Protein AF-A0A559RBK5-F1 (afdb_monomer)

Sequence (214 aa):
MKKLILLFSLIIASSFSYSQTQTTEIEAKGIFSEIAVEKQNLAVERILGKDKKEKKAIIETVKENPNDFNPPVLYALSHELFEQGNNDEACYWFYLAQLRARYDANLCMDNSAKQAVSVLNNNFGPKINKYAFQDIEKLEKTVRNVVNFVREHEENYDHRWINLHGMWAMQAGLSDKEETRELSKPKDEWKAIKKKTIDDYYNGFIEYVKSQKK

Mean predicted aligned error: 6.57 Å

Structure (mmCIF, N/CA/C/O backbone):
data_AF-A0A559RBK5-F1
#
_entry.id   AF-A0A559RBK5-F1
#
loop_
_atom_site.group_PDB
_atom_site.id
_atom_site.type_symbol
_atom_site.label_atom_id
_atom_site.label_alt_id
_atom_site.label_comp_id
_atom_site.label_asym_id
_atom_site.label_entity_id
_atom_site.label_seq_id
_atom_site.pdbx_PDB_ins_code
_atom_site.Cartn_x
_atom_site.Cartn_y
_atom_site.Cartn_z
_atom_site.occupancy
_atom_site.B_iso_or_equiv
_atom_site.auth_seq_id
_atom_site.auth_comp_id
_atom_site.auth_asym_id
_atom_site.auth_atom_id
_atom_site.pdbx_PDB_model_num
ATOM 1 N N . MET A 1 1 ? 8.262 17.605 -20.454 1.00 30.97 1 MET A N 1
ATOM 2 C CA . MET A 1 1 ? 9.158 16.639 -19.785 1.00 30.97 1 MET A CA 1
ATOM 3 C C . MET A 1 1 ? 8.607 16.429 -18.387 1.00 30.97 1 MET A C 1
ATOM 5 O O . MET A 1 1 ? 8.498 17.401 -17.649 1.00 30.97 1 MET A O 1
ATOM 9 N N . LYS A 1 2 ? 8.070 15.239 -18.107 1.00 26.62 2 LYS A N 1
ATOM 10 C CA . LYS A 1 2 ? 7.342 14.936 -16.867 1.00 26.62 2 LYS A CA 1
ATOM 11 C C . LYS A 1 2 ? 8.355 14.398 -15.855 1.00 26.62 2 LYS A C 1
ATOM 13 O O . LYS A 1 2 ? 9.041 13.436 -16.167 1.00 26.62 2 LYS A O 1
ATOM 18 N N . LYS A 1 3 ? 8.484 15.069 -14.709 1.00 25.55 3 LYS A N 1
ATOM 19 C CA . LYS A 1 3 ? 9.424 14.716 -13.639 1.00 25.55 3 LYS A CA 1
ATOM 20 C C . LYS A 1 3 ? 8.844 13.565 -12.819 1.00 25.55 3 LYS A C 1
ATOM 22 O O . LYS A 1 3 ? 7.756 13.711 -12.264 1.00 25.55 3 LYS A O 1
ATOM 27 N N . LEU A 1 4 ? 9.546 12.438 -12.779 1.00 31.25 4 LEU A N 1
ATOM 28 C CA . LEU A 1 4 ? 9.247 11.322 -11.890 1.00 31.25 4 LEU A CA 1
ATOM 29 C C . LEU A 1 4 ? 10.019 11.557 -10.587 1.00 31.25 4 LEU A C 1
ATOM 31 O O . LEU A 1 4 ? 11.217 11.304 -10.532 1.00 31.25 4 LEU A O 1
ATOM 35 N N . ILE A 1 5 ? 9.342 12.066 -9.556 1.00 34.31 5 ILE A N 1
ATOM 36 C CA . ILE A 1 5 ? 9.973 12.323 -8.256 1.00 34.31 5 ILE A CA 1
ATOM 37 C C . ILE A 1 5 ? 10.159 10.986 -7.527 1.00 34.31 5 ILE A C 1
ATOM 39 O O . ILE A 1 5 ? 9.247 10.471 -6.879 1.00 34.31 5 ILE A O 1
ATOM 43 N N . LEU A 1 6 ? 11.360 10.425 -7.636 1.00 35.28 6 LEU A N 1
ATOM 44 C CA . LEU A 1 6 ? 11.862 9.360 -6.771 1.00 35.28 6 LEU A CA 1
ATOM 45 C C . LEU A 1 6 ? 12.388 9.993 -5.475 1.00 35.28 6 LEU A C 1
ATOM 47 O O . LEU A 1 6 ? 13.546 10.395 -5.380 1.00 35.28 6 LEU A O 1
ATOM 51 N N . LEU A 1 7 ? 11.534 10.096 -4.453 1.00 32.84 7 LEU A N 1
ATOM 52 C CA . LEU A 1 7 ? 11.960 10.501 -3.108 1.00 32.84 7 LEU A CA 1
ATOM 53 C C . LEU A 1 7 ? 12.701 9.340 -2.429 1.00 32.84 7 LEU A C 1
ATOM 55 O O . LEU A 1 7 ? 12.122 8.532 -1.700 1.00 32.84 7 LEU A O 1
ATOM 59 N N . PHE A 1 8 ? 14.006 9.256 -2.681 1.00 40.25 8 PHE A N 1
ATOM 60 C CA . PHE A 1 8 ? 14.924 8.373 -1.966 1.00 40.25 8 PHE A CA 1
ATOM 61 C C . PHE A 1 8 ? 15.325 9.032 -0.637 1.00 40.25 8 PHE A C 1
ATOM 63 O O . PHE A 1 8 ? 16.379 9.649 -0.508 1.00 40.25 8 PHE A O 1
ATOM 70 N N . SER A 1 9 ? 14.462 8.939 0.376 1.00 34.31 9 SER A N 1
ATOM 71 C CA . SER A 1 9 ? 14.788 9.416 1.725 1.00 34.31 9 SER A CA 1
ATOM 72 C C . SER A 1 9 ? 15.649 8.380 2.452 1.00 34.31 9 SER A C 1
ATOM 74 O O . SER A 1 9 ? 15.148 7.585 3.247 1.00 34.31 9 SER A O 1
ATOM 76 N N . LEU A 1 10 ? 16.954 8.365 2.175 1.00 31.67 10 LEU A N 1
ATOM 77 C CA . LEU A 1 10 ? 17.917 7.590 2.955 1.00 31.67 10 LEU A CA 1
ATOM 78 C C . LEU A 1 10 ? 18.231 8.359 4.252 1.00 31.67 10 LEU A C 1
ATOM 80 O O . LEU A 1 10 ? 19.106 9.221 4.282 1.00 31.67 10 LEU A O 1
ATOM 84 N N . ILE A 1 11 ? 17.494 8.091 5.334 1.00 31.17 11 ILE A N 1
ATOM 85 C CA . ILE A 1 11 ? 17.821 8.654 6.654 1.00 31.17 11 ILE A CA 1
ATOM 86 C C . ILE A 1 11 ? 18.931 7.795 7.270 1.00 31.17 11 ILE A C 1
ATOM 88 O O . ILE A 1 11 ? 18.666 6.832 7.987 1.00 31.17 11 ILE A O 1
ATOM 92 N N . ILE A 1 12 ? 20.189 8.141 6.992 1.00 32.16 12 ILE A N 1
ATOM 93 C CA . ILE A 1 12 ? 21.317 7.687 7.812 1.00 32.16 12 ILE A CA 1
ATOM 94 C C . ILE A 1 12 ? 21.340 8.596 9.042 1.00 32.16 12 ILE A C 1
ATOM 96 O O . ILE A 1 12 ? 21.809 9.731 8.990 1.00 32.16 12 ILE A O 1
ATOM 100 N N . ALA A 1 13 ? 20.778 8.119 10.152 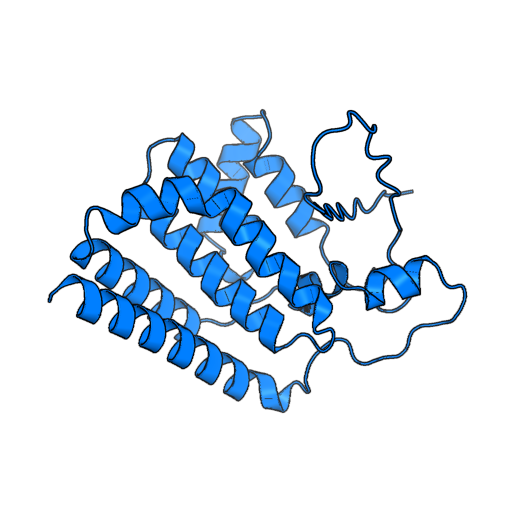1.00 31.45 13 ALA A N 1
ATOM 101 C CA . ALA A 1 13 ? 20.887 8.806 11.430 1.00 31.45 13 ALA A CA 1
ATOM 102 C C . ALA A 1 13 ? 22.297 8.593 12.003 1.00 31.45 13 ALA A C 1
ATOM 104 O O . ALA A 1 13 ? 22.553 7.632 12.724 1.00 31.45 13 ALA A O 1
ATOM 105 N N . SER A 1 14 ? 23.211 9.505 11.684 1.00 30.86 14 SER A N 1
ATOM 106 C CA . SER A 1 14 ? 24.455 9.707 12.425 1.00 30.86 14 SER A CA 1
ATOM 107 C C . SER A 1 14 ? 24.459 11.124 12.994 1.00 30.86 14 SER A C 1
ATOM 109 O O . SER A 1 14 ? 24.445 12.097 12.248 1.00 30.86 14 SER A O 1
ATOM 111 N N . SER A 1 15 ? 24.410 11.193 14.323 1.00 33.53 15 SER A N 1
ATOM 112 C CA . SER A 1 15 ? 24.854 12.262 15.226 1.00 33.53 15 SER A CA 1
ATOM 113 C C . SER A 1 15 ? 25.086 13.664 14.634 1.00 33.53 15 SER A C 1
ATOM 115 O O . SER A 1 15 ? 26.040 13.886 13.900 1.00 33.53 15 SER A O 1
ATOM 117 N N . PHE A 1 16 ? 24.252 14.617 15.065 1.00 42.34 16 PHE A N 1
ATOM 118 C CA . PHE A 1 16 ? 24.471 16.072 15.113 1.00 42.34 16 PHE A CA 1
ATOM 119 C C . PHE A 1 16 ? 25.614 16.652 14.258 1.00 42.34 16 PHE A C 1
ATOM 121 O O . PHE A 1 16 ? 26.734 16.865 14.718 1.00 42.34 16 PHE A O 1
ATOM 128 N N . SER A 1 17 ? 25.267 17.051 13.040 1.00 33.31 17 SER A N 1
ATOM 129 C CA . SER A 1 17 ? 25.779 18.249 12.373 1.00 33.31 17 SER A CA 1
ATOM 130 C C . SER A 1 17 ? 24.708 18.697 11.383 1.00 33.31 17 SER A C 1
ATOM 132 O O . SER A 1 17 ? 24.141 17.867 10.677 1.00 33.31 17 SER A O 1
ATOM 134 N N . TYR A 1 18 ? 24.390 19.993 11.365 1.00 40.47 18 TYR A N 1
ATOM 135 C CA . TYR A 1 18 ? 23.506 20.626 10.379 1.00 40.47 18 TYR A CA 1
ATOM 136 C C . TYR A 1 18 ? 24.182 20.557 8.995 1.00 40.47 18 TYR A C 1
ATOM 138 O O . TYR A 1 18 ? 24.725 21.537 8.497 1.00 40.47 18 TYR A O 1
ATOM 146 N N . SER A 1 19 ? 24.223 19.374 8.388 1.00 33.41 19 SER A N 1
ATOM 147 C CA . SER A 1 19 ? 24.543 19.229 6.975 1.00 33.41 19 SER A CA 1
ATOM 148 C C . SER A 1 19 ? 23.225 19.326 6.224 1.00 33.41 19 SER A C 1
ATOM 150 O O . SER A 1 19 ? 22.317 18.531 6.465 1.00 33.41 19 SER A O 1
ATOM 152 N N . GLN A 1 20 ? 23.083 20.331 5.358 1.00 36.00 20 GLN A N 1
ATOM 153 C CA . GLN A 1 20 ? 22.024 20.334 4.355 1.00 36.00 20 GLN A CA 1
ATOM 154 C C . GLN A 1 20 ? 22.156 19.039 3.555 1.00 36.00 20 GLN A C 1
ATOM 156 O O . GLN A 1 20 ? 23.071 18.896 2.747 1.00 36.00 20 GLN A O 1
ATOM 161 N N . THR A 1 21 ? 21.261 18.086 3.794 1.00 40.59 21 THR A N 1
ATOM 162 C CA . THR A 1 21 ? 21.179 16.859 3.010 1.00 40.59 21 THR A CA 1
ATOM 163 C C . THR A 1 21 ? 20.780 17.251 1.587 1.00 40.59 21 THR A C 1
ATOM 165 O O . THR A 1 21 ? 19.600 17.433 1.289 1.00 40.59 21 THR A O 1
ATOM 168 N N . GLN A 1 22 ? 21.758 17.458 0.700 1.00 41.38 22 GLN A N 1
ATOM 169 C CA . GLN A 1 22 ? 21.487 17.596 -0.728 1.00 41.38 22 GLN A CA 1
ATOM 170 C C . GLN A 1 22 ? 20.917 16.265 -1.204 1.00 41.38 22 GLN A C 1
ATOM 172 O O . GLN A 1 22 ? 21.604 15.248 -1.233 1.00 41.38 22 GLN A O 1
ATOM 177 N N . THR A 1 23 ? 19.622 16.264 -1.504 1.00 53.31 23 THR A N 1
ATOM 178 C CA . THR A 1 23 ? 18.953 15.097 -2.069 1.00 53.31 23 THR A CA 1
ATOM 179 C C . THR A 1 23 ? 19.246 15.111 -3.562 1.00 53.31 23 THR A C 1
ATOM 181 O O . THR A 1 23 ? 18.755 15.982 -4.278 1.00 53.31 23 THR A O 1
ATOM 184 N N . THR A 1 24 ? 20.100 14.204 -4.033 1.00 61.91 24 THR A N 1
ATOM 185 C CA . THR A 1 24 ? 20.286 14.000 -5.472 1.00 61.91 24 THR A CA 1
ATOM 186 C C . THR A 1 24 ? 19.099 13.197 -5.989 1.00 61.91 24 THR A C 1
ATOM 188 O O . THR A 1 24 ? 18.925 12.037 -5.622 1.00 61.91 24 THR A O 1
ATOM 191 N N . GLU A 1 25 ? 18.261 13.829 -6.809 1.00 70.62 25 GLU A N 1
ATOM 192 C CA . GLU A 1 25 ? 17.186 13.149 -7.530 1.00 70.62 25 GLU A CA 1
ATOM 193 C C . GLU A 1 25 ? 17.805 12.295 -8.642 1.00 70.62 25 GLU A C 1
ATOM 195 O O . GLU A 1 25 ? 18.621 12.781 -9.427 1.00 70.62 25 GLU A O 1
ATOM 200 N N . ILE A 1 26 ? 17.456 11.011 -8.674 1.00 80.75 26 ILE A N 1
ATOM 201 C CA . ILE A 1 26 ? 17.964 10.059 -9.663 1.00 80.75 26 ILE A CA 1
ATOM 202 C C . ILE A 1 26 ? 16.768 9.535 -10.433 1.00 80.75 26 ILE A C 1
ATOM 204 O O . ILE A 1 26 ? 15.872 8.908 -9.869 1.00 80.75 26 ILE A O 1
ATOM 208 N N . GLU A 1 27 ? 16.764 9.820 -11.730 1.00 85.06 27 GLU A N 1
ATOM 209 C CA . GLU A 1 27 ? 15.730 9.345 -12.637 1.00 85.06 27 GLU A CA 1
ATOM 210 C C . GLU A 1 27 ? 15.850 7.827 -12.827 1.00 85.06 27 GLU A C 1
ATOM 212 O O . GLU A 1 27 ? 16.945 7.290 -13.029 1.00 85.06 27 GLU A O 1
ATOM 217 N N . ALA A 1 28 ? 14.712 7.129 -12.780 1.00 88.62 28 ALA A N 1
ATOM 218 C CA . ALA A 1 28 ? 14.660 5.723 -13.155 1.00 88.62 28 ALA A CA 1
ATOM 219 C C . ALA A 1 28 ? 15.034 5.562 -14.635 1.00 88.62 28 ALA A C 1
ATOM 221 O O . ALA A 1 28 ? 14.543 6.295 -15.494 1.00 88.62 28 ALA A O 1
ATOM 222 N N . LYS A 1 29 ? 15.877 4.569 -14.927 1.00 89.81 29 LYS A N 1
ATOM 223 C CA . LYS A 1 29 ? 16.333 4.222 -16.279 1.00 89.81 29 LYS A CA 1
ATOM 224 C C . LYS A 1 29 ? 16.053 2.751 -16.594 1.00 89.81 29 LYS A C 1
ATOM 226 O O . LYS A 1 29 ? 15.956 1.924 -15.684 1.00 89.81 29 LYS A O 1
ATOM 231 N N . GLY A 1 30 ? 15.987 2.428 -17.886 1.00 90.44 30 GLY A N 1
ATOM 232 C CA . GLY A 1 30 ? 15.803 1.059 -18.380 1.00 90.44 30 GLY A CA 1
ATOM 233 C C . GLY A 1 30 ? 14.533 0.413 -17.828 1.00 90.44 30 GLY A C 1
ATOM 234 O O . GLY A 1 30 ? 13.512 1.075 -17.681 1.00 90.44 30 GLY A O 1
ATOM 235 N N . ILE A 1 31 ? 14.611 -0.856 -17.433 1.00 93.06 31 ILE A N 1
ATOM 236 C CA . ILE A 1 31 ? 13.463 -1.602 -16.894 1.00 93.06 31 ILE A CA 1
ATOM 237 C C . ILE A 1 31 ? 12.794 -0.943 -15.666 1.00 93.06 31 ILE A C 1
ATOM 239 O O . ILE A 1 31 ? 11.619 -1.186 -15.394 1.00 93.06 31 ILE A O 1
ATOM 243 N N . PHE A 1 32 ? 13.497 -0.074 -14.926 1.00 94.44 32 PHE A N 1
ATOM 244 C CA . PHE A 1 32 ? 12.908 0.665 -13.804 1.00 94.44 32 PHE A CA 1
ATOM 245 C C . PHE A 1 32 ? 11.986 1.809 -14.244 1.00 94.44 32 PHE A C 1
ATOM 247 O O . PHE A 1 32 ? 11.075 2.156 -13.495 1.00 94.44 32 PHE A O 1
ATOM 254 N N . SER A 1 33 ? 12.188 2.401 -15.428 1.00 92.88 33 SER A N 1
ATOM 255 C CA . SER A 1 33 ? 11.319 3.480 -15.926 1.00 92.88 33 SER A CA 1
ATOM 256 C C . SER A 1 33 ? 9.979 2.969 -16.463 1.00 92.88 33 SER A C 1
ATOM 258 O O . SER A 1 33 ? 9.067 3.760 -16.680 1.00 92.88 33 SER A O 1
ATOM 260 N N . GLU A 1 34 ? 9.838 1.655 -16.645 1.00 94.56 34 GLU A N 1
ATOM 261 C CA . GLU A 1 34 ? 8.589 0.994 -17.044 1.00 94.56 34 GLU A CA 1
ATOM 262 C C . GLU A 1 34 ? 7.634 0.737 -15.866 1.00 94.56 34 GLU A C 1
ATOM 264 O O . GLU A 1 34 ? 6.512 0.263 -16.063 1.00 94.56 34 GLU A O 1
ATOM 269 N N . ILE A 1 35 ? 8.077 0.986 -14.631 1.00 95.62 35 ILE A N 1
ATOM 270 C CA . ILE A 1 35 ? 7.289 0.723 -13.426 1.00 95.62 35 ILE A CA 1
ATOM 271 C C . ILE A 1 35 ? 6.240 1.829 -13.268 1.00 95.62 35 ILE A C 1
ATOM 273 O O . ILE A 1 35 ? 6.563 2.976 -12.961 1.00 95.62 35 ILE A O 1
ATOM 277 N N . ALA A 1 36 ? 4.967 1.470 -13.440 1.00 94.06 36 ALA A N 1
ATOM 278 C CA . ALA A 1 36 ? 3.858 2.421 -13.435 1.00 94.06 36 ALA A CA 1
ATOM 279 C C . ALA A 1 36 ? 3.513 2.899 -12.012 1.00 94.06 36 ALA A C 1
ATOM 281 O O . ALA A 1 36 ? 2.851 2.195 -11.241 1.00 94.06 36 ALA A O 1
ATOM 282 N N . VAL A 1 37 ? 3.921 4.124 -11.665 1.00 94.81 37 VAL A N 1
ATOM 283 C CA . VAL A 1 37 ? 3.696 4.724 -10.332 1.00 94.81 37 VAL A CA 1
ATOM 284 C C . VAL A 1 37 ? 3.025 6.094 -10.368 1.00 94.81 37 VAL A C 1
ATOM 286 O O . VAL A 1 37 ? 2.689 6.639 -9.321 1.00 94.81 37 VAL A O 1
ATOM 289 N N . GLU A 1 38 ? 2.746 6.655 -11.541 1.00 95.19 38 GLU A N 1
ATOM 290 C CA . GLU A 1 38 ? 2.227 8.019 -11.689 1.00 95.19 38 GLU A CA 1
ATOM 291 C C . GLU A 1 38 ? 0.865 8.189 -11.012 1.00 95.19 38 GLU A C 1
ATOM 293 O O . GLU A 1 38 ? 0.666 9.129 -10.241 1.00 95.19 38 GLU A O 1
ATOM 298 N N . LYS A 1 39 ? -0.060 7.244 -11.245 1.00 97.19 39 LYS A N 1
ATOM 299 C CA . LYS A 1 39 ? -1.375 7.212 -10.578 1.00 97.19 39 LYS A CA 1
ATOM 300 C C . LYS A 1 39 ? -1.219 7.166 -9.055 1.00 97.19 39 LYS A C 1
ATOM 302 O O . LYS A 1 39 ? -1.982 7.806 -8.337 1.00 97.19 39 LYS A O 1
ATOM 307 N N . GLN A 1 40 ? -0.239 6.403 -8.579 1.00 98.06 40 GLN A N 1
ATOM 308 C CA . GLN A 1 40 ? -0.009 6.148 -7.160 1.00 98.06 40 GLN A CA 1
ATOM 309 C C . GLN A 1 40 ? 0.574 7.390 -6.477 1.00 98.06 40 GLN A C 1
ATOM 311 O O . GLN A 1 40 ? 0.054 7.841 -5.459 1.00 98.06 40 GLN A O 1
ATOM 316 N N . ASN A 1 41 ? 1.579 8.011 -7.096 1.00 96.56 41 ASN A N 1
ATOM 317 C CA . ASN A 1 41 ? 2.197 9.246 -6.620 1.00 96.56 41 ASN A CA 1
ATOM 318 C C . ASN A 1 41 ? 1.182 10.391 -6.565 1.00 96.56 41 ASN A C 1
ATOM 320 O O . ASN A 1 41 ? 1.092 11.077 -5.549 1.00 96.56 41 ASN A O 1
ATOM 324 N N . LEU A 1 42 ? 0.356 10.540 -7.607 1.00 97.50 42 LEU A N 1
ATOM 325 C CA . LEU A 1 42 ? -0.719 11.532 -7.621 1.00 97.50 42 LEU A CA 1
ATOM 326 C C . LEU A 1 42 ? -1.751 11.280 -6.511 1.00 97.50 42 LEU A C 1
ATOM 328 O O . LEU A 1 42 ? -2.264 12.224 -5.914 1.00 97.50 42 LEU A O 1
ATOM 332 N N . ALA A 1 43 ? -2.068 10.015 -6.221 1.00 98.12 43 ALA A N 1
ATOM 333 C CA . ALA A 1 43 ? -2.984 9.678 -5.139 1.00 98.12 43 ALA A CA 1
ATOM 334 C C . ALA A 1 43 ? -2.398 10.046 -3.766 1.00 98.12 43 ALA A C 1
ATOM 336 O O . ALA A 1 43 ? -3.083 10.695 -2.978 1.00 98.12 43 ALA A O 1
ATOM 337 N N . VAL A 1 44 ? -1.126 9.719 -3.504 1.00 98.31 44 VAL A N 1
ATOM 338 C CA . VAL A 1 44 ? -0.426 10.133 -2.273 1.00 98.31 44 VAL A CA 1
ATOM 339 C C . VAL A 1 44 ? -0.403 11.657 -2.143 1.00 98.31 44 VAL A C 1
ATOM 341 O O . VAL A 1 44 ? -0.763 12.181 -1.090 1.00 98.31 44 VAL A O 1
ATOM 344 N N . GLU A 1 45 ? -0.036 12.371 -3.211 1.00 97.62 45 GLU A N 1
ATOM 345 C CA . GLU A 1 45 ? 0.007 13.837 -3.232 1.00 97.62 45 GLU A CA 1
ATOM 346 C C . GLU A 1 45 ? -1.352 14.445 -2.874 1.00 97.62 45 GLU A C 1
ATOM 348 O O . GLU A 1 45 ? -1.431 15.324 -2.018 1.00 97.62 45 GLU A O 1
ATOM 353 N N . ARG A 1 46 ? -2.439 13.950 -3.474 1.00 98.06 46 ARG A N 1
ATOM 354 C CA . ARG A 1 46 ? -3.794 14.452 -3.205 1.00 98.06 46 ARG A CA 1
ATOM 355 C C . ARG A 1 46 ? -4.282 14.117 -1.800 1.00 98.06 46 ARG A C 1
ATOM 357 O O . ARG A 1 46 ? -4.915 14.962 -1.170 1.00 98.06 46 ARG A O 1
ATOM 364 N N . ILE A 1 47 ? -3.983 12.919 -1.291 1.00 98.44 47 ILE A N 1
ATOM 365 C CA . ILE A 1 47 ? -4.360 12.517 0.073 1.00 98.44 47 ILE A CA 1
ATOM 366 C C . ILE A 1 47 ? -3.645 13.393 1.107 1.00 98.44 47 ILE A C 1
ATOM 368 O O . ILE A 1 47 ? -4.277 13.883 2.040 1.00 98.44 47 ILE A O 1
ATOM 372 N N . LEU A 1 48 ? -2.342 13.626 0.933 1.00 96.19 48 LEU A N 1
ATOM 373 C CA . LEU A 1 48 ? -1.526 14.407 1.871 1.00 96.19 48 LEU A CA 1
ATOM 374 C C . LEU A 1 48 ? -1.564 15.920 1.594 1.00 96.19 48 LEU A C 1
ATOM 376 O O . LEU A 1 48 ? -1.060 16.720 2.384 1.00 96.19 48 LEU A O 1
ATOM 380 N N . GLY A 1 49 ? -2.173 16.322 0.481 1.00 96.12 49 GLY A N 1
ATOM 381 C CA . GLY A 1 49 ? -2.283 17.702 0.034 1.00 96.12 49 GLY A CA 1
ATOM 382 C C . GLY A 1 49 ? -3.224 18.559 0.882 1.00 96.12 49 GLY A C 1
ATOM 383 O O . GLY A 1 49 ? -3.865 18.112 1.835 1.00 96.12 49 GLY A O 1
ATOM 384 N N . LYS A 1 50 ? -3.312 19.845 0.526 1.00 95.62 50 LYS A N 1
ATOM 385 C CA . LYS A 1 50 ? -4.133 20.836 1.246 1.00 95.62 50 LYS A CA 1
ATOM 386 C C . LYS A 1 50 ? -5.531 21.028 0.653 1.00 95.62 50 LYS A C 1
ATOM 388 O O . LYS A 1 50 ? -6.410 21.528 1.355 1.00 95.62 50 LYS A O 1
ATOM 393 N N . ASP A 1 51 ? -5.746 20.658 -0.610 1.00 97.62 51 ASP A N 1
ATOM 394 C CA . ASP A 1 51 ? -7.053 20.796 -1.256 1.00 97.62 51 ASP A CA 1
ATOM 395 C C . ASP A 1 51 ? -8.038 19.769 -0.684 1.00 97.62 51 ASP A C 1
ATOM 397 O O . ASP A 1 51 ? -7.936 18.567 -0.923 1.00 97.62 51 ASP A O 1
ATOM 401 N N . LYS A 1 52 ? -9.016 20.254 0.087 1.00 96.62 52 LYS A N 1
ATOM 402 C CA . LYS A 1 52 ? -9.997 19.402 0.769 1.00 96.62 52 LYS A CA 1
ATOM 403 C C . LYS A 1 52 ? -10.914 18.653 -0.198 1.00 96.62 52 LYS A C 1
ATOM 405 O O . LYS A 1 52 ? -11.360 17.556 0.132 1.00 96.62 52 LYS A O 1
ATOM 410 N N . LYS A 1 53 ? -11.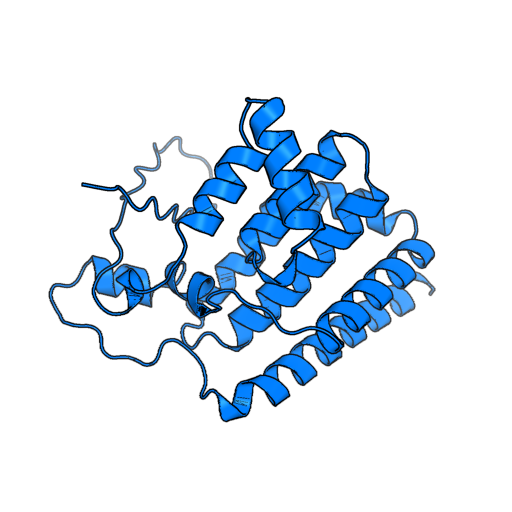233 19.239 -1.356 1.00 97.62 53 LYS A N 1
ATOM 411 C CA . LYS A 1 53 ? -12.150 18.638 -2.330 1.00 97.62 53 LYS A CA 1
ATOM 412 C C . LYS A 1 53 ? -11.453 17.501 -3.064 1.00 97.62 53 LYS A C 1
ATOM 414 O O . LYS A 1 53 ? -12.012 16.410 -3.141 1.00 97.62 53 LYS A O 1
ATOM 419 N N . GLU A 1 54 ? -10.237 17.740 -3.553 1.00 97.31 54 GLU A N 1
ATOM 420 C CA . GLU A 1 54 ? -9.443 16.695 -4.203 1.00 97.31 54 GLU A CA 1
ATOM 421 C C . GLU A 1 54 ? -9.110 15.565 -3.233 1.00 97.31 54 GLU A C 1
ATOM 423 O O . GLU A 1 54 ? -9.301 14.398 -3.573 1.00 97.31 54 GLU A O 1
ATOM 428 N N . LYS A 1 55 ? -8.698 15.914 -2.007 1.00 98.06 55 LYS A N 1
ATOM 429 C CA . LYS A 1 55 ? -8.420 14.957 -0.936 1.00 98.06 55 LYS A CA 1
ATOM 430 C C . LYS A 1 55 ? -9.614 14.047 -0.651 1.00 98.06 55 LYS A C 1
ATOM 432 O O . LYS A 1 55 ? -9.466 12.829 -0.617 1.00 98.06 55 LYS A O 1
ATOM 437 N N . LYS A 1 56 ? -10.806 14.624 -0.463 1.00 98.00 56 LYS A N 1
ATOM 438 C CA . LYS A 1 56 ? -12.019 13.841 -0.200 1.00 98.00 56 LYS A CA 1
ATOM 439 C C . LYS A 1 56 ? -12.315 12.875 -1.352 1.00 98.00 56 LYS A C 1
ATOM 441 O O . LYS A 1 56 ? -12.512 11.690 -1.107 1.00 98.00 56 LYS A O 1
ATOM 446 N N . ALA A 1 57 ? -12.278 13.367 -2.591 1.00 98.31 57 ALA A N 1
ATOM 447 C CA . ALA A 1 57 ? -12.572 12.556 -3.770 1.00 98.31 57 ALA A CA 1
ATOM 448 C C . ALA A 1 57 ? -11.587 11.386 -3.945 1.00 98.31 57 ALA A C 1
ATOM 450 O O . ALA A 1 57 ? -12.002 10.269 -4.261 1.00 98.31 57 ALA A O 1
ATOM 451 N N . ILE A 1 58 ? -10.284 11.610 -3.720 1.00 98.56 58 ILE A N 1
ATOM 452 C CA . ILE A 1 58 ? -9.297 10.531 -3.841 1.00 98.56 58 ILE A CA 1
ATOM 453 C C . ILE A 1 58 ? -9.422 9.510 -2.705 1.00 98.56 58 ILE A C 1
ATOM 455 O O . ILE A 1 58 ? -9.293 8.320 -2.967 1.00 98.56 58 ILE A O 1
ATOM 459 N N . ILE A 1 59 ? -9.732 9.936 -1.474 1.00 98.62 59 ILE A N 1
ATOM 460 C CA . ILE A 1 59 ? -9.969 9.016 -0.350 1.00 98.62 59 ILE A CA 1
ATOM 461 C C . ILE A 1 59 ? -11.141 8.083 -0.655 1.00 98.62 59 ILE A C 1
ATOM 463 O O . ILE A 1 59 ? -11.009 6.874 -0.483 1.00 98.62 59 ILE A O 1
ATOM 467 N N . GLU A 1 60 ? -12.263 8.626 -1.135 1.00 98.56 60 GLU A N 1
ATOM 468 C CA . GLU A 1 60 ? -13.435 7.833 -1.528 1.00 98.56 60 GLU A CA 1
ATOM 469 C C . GLU A 1 60 ? -13.065 6.835 -2.634 1.00 98.56 60 GLU A C 1
ATOM 471 O O . GLU A 1 60 ? -13.281 5.634 -2.480 1.00 98.56 60 GLU A O 1
ATOM 476 N N . THR A 1 61 ? -12.363 7.299 -3.673 1.00 98.69 61 THR A N 1
ATOM 477 C CA . THR A 1 61 ? -11.899 6.444 -4.780 1.00 98.69 61 THR A CA 1
ATOM 478 C C . THR A 1 61 ? -11.014 5.285 -4.301 1.00 98.69 61 THR A C 1
ATOM 480 O O . THR A 1 61 ? -11.172 4.155 -4.767 1.00 98.69 61 THR A O 1
ATOM 483 N N . VAL A 1 62 ? -10.072 5.549 -3.386 1.00 98.75 62 VAL A N 1
ATOM 484 C CA . VAL A 1 62 ? -9.161 4.525 -2.841 1.00 98.75 62 VAL A CA 1
ATOM 485 C C . VAL A 1 62 ? -9.915 3.527 -1.966 1.00 98.75 62 VAL A C 1
ATOM 487 O O . VAL A 1 62 ? -9.657 2.330 -2.064 1.00 98.75 62 VAL A O 1
ATOM 490 N N . LYS A 1 63 ? -10.860 3.991 -1.139 1.00 98.62 63 LYS A N 1
ATOM 491 C CA . LYS A 1 63 ? -11.683 3.120 -0.286 1.00 98.62 63 LYS A CA 1
ATOM 492 C C . LYS A 1 63 ? -12.582 2.190 -1.099 1.00 98.62 63 LYS A C 1
ATOM 494 O O . LYS A 1 63 ? -12.773 1.046 -0.702 1.00 98.62 63 LYS A O 1
ATOM 499 N N . GLU A 1 64 ? -13.115 2.674 -2.219 1.00 98.44 64 GLU A N 1
ATOM 500 C CA . GLU A 1 64 ? -13.960 1.891 -3.127 1.00 98.44 64 GLU A CA 1
ATOM 501 C C . GLU A 1 64 ? -13.156 0.898 -3.975 1.00 98.44 64 GLU A C 1
ATOM 503 O O . GLU A 1 64 ? -13.646 -0.189 -4.272 1.00 98.44 64 GLU A O 1
ATOM 508 N N . ASN A 1 65 ? -11.912 1.238 -4.333 1.00 98.44 65 ASN A N 1
ATOM 509 C CA . ASN A 1 65 ? -11.082 0.442 -5.244 1.00 98.44 65 ASN A CA 1
ATOM 510 C C . ASN A 1 65 ? -9.703 0.113 -4.643 1.00 98.44 65 ASN A C 1
ATOM 512 O O . ASN A 1 65 ? -8.671 0.371 -5.271 1.00 98.44 65 ASN A O 1
ATOM 516 N N . PRO A 1 66 ? -9.629 -0.471 -3.434 1.00 98.25 66 PRO A N 1
ATOM 517 C CA . PRO A 1 66 ? -8.371 -0.594 -2.702 1.00 98.25 66 PRO A CA 1
ATOM 518 C C . PRO A 1 66 ? -7.363 -1.537 -3.359 1.00 98.25 66 PRO A C 1
ATOM 520 O O . PRO A 1 66 ? -6.185 -1.505 -3.016 1.00 98.25 66 PRO A O 1
ATOM 523 N N . ASN A 1 67 ? -7.797 -2.394 -4.283 1.00 98.56 67 ASN A N 1
ATOM 524 C CA . ASN A 1 67 ? -6.919 -3.310 -5.013 1.00 98.56 67 ASN A CA 1
ATOM 525 C C . ASN A 1 67 ? -6.144 -2.608 -6.137 1.00 98.56 67 ASN A C 1
ATOM 527 O O . ASN A 1 67 ? -5.127 -3.131 -6.577 1.00 98.56 67 ASN A O 1
ATOM 531 N N . ASP A 1 68 ? -6.559 -1.410 -6.555 1.00 98.62 68 ASP A N 1
ATOM 532 C CA . ASP A 1 68 ? -5.938 -0.676 -7.665 1.00 98.62 68 ASP A CA 1
ATOM 533 C C . ASP A 1 68 ? -4.861 0.324 -7.211 1.00 98.62 68 ASP A C 1
ATOM 535 O O . ASP A 1 68 ? -4.321 1.093 -8.025 1.00 98.62 68 ASP A O 1
ATOM 539 N N . PHE A 1 69 ? -4.586 0.357 -5.905 1.00 98.75 69 PHE A N 1
ATOM 540 C CA . PHE A 1 69 ? -3.657 1.282 -5.274 1.00 98.75 69 PHE A CA 1
ATOM 541 C C . PHE A 1 69 ? -2.600 0.543 -4.461 1.00 98.75 69 PHE A C 1
ATOM 543 O O . PHE A 1 69 ? -2.901 -0.377 -3.699 1.00 98.75 69 PHE A O 1
ATOM 550 N N . ASN A 1 70 ? -1.350 0.966 -4.633 1.00 98.62 70 ASN A N 1
ATOM 551 C CA . ASN A 1 70 ? -0.210 0.327 -3.991 1.00 98.62 70 ASN A CA 1
ATOM 552 C C . ASN A 1 70 ? -0.107 0.710 -2.494 1.00 98.62 70 ASN A C 1
ATOM 554 O O . ASN A 1 70 ? -0.779 1.637 -2.025 1.00 98.62 70 ASN A O 1
ATOM 558 N N . PRO A 1 71 ? 0.735 0.019 -1.706 1.00 98.75 71 PRO A N 1
ATOM 559 C CA . PRO A 1 71 ? 0.821 0.234 -0.265 1.00 98.75 71 PRO A CA 1
ATOM 560 C C . PRO A 1 71 ? 1.124 1.677 0.170 1.00 98.75 71 PRO A C 1
ATOM 562 O O . PRO A 1 71 ? 0.476 2.121 1.117 1.00 98.75 71 PRO A O 1
ATOM 565 N N . PRO A 1 72 ? 2.026 2.449 -0.478 1.00 98.75 72 PRO A N 1
ATOM 566 C CA . PRO A 1 72 ? 2.211 3.869 -0.162 1.00 98.75 72 PRO A CA 1
ATOM 567 C C . PRO A 1 72 ? 0.914 4.694 -0.124 1.00 98.75 72 PRO A C 1
ATOM 569 O O . PRO A 1 72 ? 0.733 5.502 0.787 1.00 98.75 72 PRO A O 1
ATOM 572 N N . VAL A 1 73 ? -0.018 4.458 -1.056 1.00 98.88 73 VAL A N 1
ATOM 573 C CA . VAL A 1 73 ? -1.325 5.138 -1.076 1.00 98.88 73 VAL A CA 1
ATOM 574 C C . VAL A 1 73 ? -2.173 4.736 0.128 1.00 98.88 73 VAL A C 1
ATOM 576 O O . VAL A 1 73 ? -2.763 5.593 0.781 1.00 98.88 73 VAL A O 1
ATOM 579 N N . LEU A 1 74 ? -2.206 3.444 0.461 1.00 98.94 74 LEU A N 1
ATOM 580 C CA . LEU A 1 74 ? -2.977 2.935 1.600 1.00 98.94 74 LEU A CA 1
ATOM 581 C C . LEU A 1 74 ? -2.413 3.426 2.945 1.00 98.94 74 LEU A C 1
ATOM 583 O O . LEU A 1 74 ? -3.177 3.738 3.859 1.00 98.94 74 LEU A O 1
ATOM 587 N N . TYR A 1 75 ? -1.090 3.582 3.053 1.00 98.88 75 TYR A N 1
ATOM 588 C CA . TYR A 1 75 ? -0.465 4.244 4.198 1.00 98.88 75 TYR A CA 1
ATOM 589 C C . TYR A 1 75 ? -0.877 5.716 4.301 1.00 98.88 75 TYR A C 1
ATOM 591 O O . TYR A 1 75 ? -1.284 6.152 5.379 1.00 98.88 75 TYR A O 1
ATOM 599 N N . ALA A 1 76 ? -0.833 6.471 3.199 1.00 98.75 76 ALA A N 1
ATOM 600 C CA . ALA A 1 76 ? -1.276 7.864 3.189 1.00 98.75 76 ALA A CA 1
ATOM 601 C C . ALA A 1 76 ? -2.757 7.993 3.590 1.00 98.75 76 ALA A C 1
ATOM 603 O O . ALA A 1 76 ? -3.099 8.846 4.408 1.00 98.75 76 ALA A O 1
ATOM 604 N N . LEU A 1 77 ? -3.620 7.105 3.080 1.00 98.88 77 LEU A N 1
ATOM 605 C CA . LEU A 1 77 ? -5.029 7.022 3.473 1.00 98.88 77 LEU A CA 1
ATOM 606 C C . LEU A 1 77 ? -5.176 6.779 4.980 1.00 98.88 77 LEU A C 1
ATOM 608 O O . LEU A 1 77 ? -5.929 7.488 5.644 1.00 98.88 77 LEU A O 1
ATOM 612 N N . SER A 1 78 ? -4.441 5.806 5.529 1.00 98.88 78 SER A N 1
ATOM 613 C CA . SER A 1 78 ? -4.496 5.492 6.961 1.00 98.88 78 SER A CA 1
ATOM 614 C C . SER A 1 78 ? -4.120 6.689 7.834 1.00 98.88 78 SER A C 1
ATOM 616 O O . SER A 1 78 ? -4.779 6.966 8.832 1.00 98.88 78 SER A O 1
ATOM 618 N N . HIS A 1 79 ? -3.101 7.443 7.423 1.00 98.56 79 HIS A N 1
ATOM 619 C CA . HIS A 1 79 ? -2.663 8.639 8.124 1.00 98.56 79 HIS A CA 1
ATOM 620 C C . HIS A 1 79 ? -3.734 9.721 8.121 1.00 98.56 79 HIS A C 1
ATOM 622 O O . HIS A 1 79 ? -4.088 10.237 9.177 1.00 98.56 79 HIS A O 1
ATOM 628 N N . GLU A 1 80 ? -4.279 10.029 6.949 1.00 98.50 80 GLU A N 1
ATOM 629 C CA . GLU A 1 80 ? -5.281 11.078 6.811 1.00 98.50 80 GLU A CA 1
ATOM 630 C C . GLU A 1 80 ? -6.574 10.736 7.567 1.00 98.50 80 GLU A C 1
ATOM 632 O O . GLU A 1 80 ? -7.140 11.598 8.233 1.00 98.50 80 GLU A O 1
ATOM 637 N N . LEU A 1 81 ? -7.009 9.471 7.556 1.00 98.75 81 LEU A N 1
ATOM 638 C CA . LEU A 1 81 ? -8.141 9.021 8.374 1.00 98.75 81 LEU A CA 1
ATOM 639 C C . LEU A 1 81 ? -7.875 9.201 9.872 1.00 98.75 81 LEU A C 1
ATOM 641 O O . LEU A 1 81 ? -8.776 9.605 10.606 1.00 98.75 81 LEU A O 1
ATOM 645 N N . PHE A 1 82 ? -6.647 8.942 10.325 1.00 98.56 82 PHE A N 1
ATOM 646 C CA . PHE A 1 82 ? -6.269 9.129 11.723 1.00 98.56 82 PHE A CA 1
ATOM 647 C C . PHE A 1 82 ? -6.272 10.610 12.121 1.00 98.56 82 PHE A C 1
ATOM 649 O O . PHE A 1 82 ? -6.804 10.966 13.169 1.00 98.56 82 PHE A O 1
ATOM 656 N N . GLU A 1 83 ? -5.736 11.495 11.277 1.00 97.69 83 GLU A N 1
ATOM 657 C CA . GLU A 1 83 ? -5.761 12.945 11.525 1.00 97.69 83 GLU A CA 1
ATOM 658 C C . GLU A 1 83 ? -7.198 13.511 11.516 1.00 97.69 83 GLU A C 1
ATOM 660 O O . GLU A 1 83 ? -7.481 14.501 12.189 1.00 97.69 83 GLU A O 1
ATOM 665 N N . GLN A 1 84 ? -8.135 12.847 10.829 1.00 97.25 84 GLN A N 1
ATOM 666 C CA . GLN A 1 84 ? -9.573 13.148 10.874 1.00 97.25 84 GLN A CA 1
ATOM 667 C C . GLN A 1 84 ? -10.308 12.525 12.078 1.00 97.25 84 GLN A C 1
ATOM 669 O O . GLN A 1 84 ? -11.508 12.747 12.238 1.00 97.25 84 GLN A O 1
ATOM 674 N N . GLY A 1 85 ? -9.622 11.752 12.927 1.00 98.31 85 GLY A N 1
ATOM 675 C CA . GLY A 1 85 ? -10.199 11.082 14.098 1.00 98.31 85 GLY A CA 1
ATOM 676 C C . GLY A 1 85 ? -10.891 9.744 13.809 1.00 98.31 85 GLY A C 1
ATOM 677 O O . GLY A 1 85 ? -11.442 9.131 14.724 1.00 98.31 85 GLY A O 1
ATOM 678 N N . ASN A 1 86 ? -10.838 9.246 12.569 1.00 98.38 86 ASN A N 1
ATOM 679 C CA . ASN A 1 86 ? -11.395 7.951 12.161 1.00 98.38 86 ASN A CA 1
ATOM 680 C C . ASN A 1 86 ? -10.422 6.802 12.495 1.00 98.38 86 ASN A C 1
ATOM 682 O O . ASN A 1 86 ? -9.995 6.046 11.623 1.00 98.38 86 ASN A O 1
ATOM 686 N N . ASN A 1 87 ? -10.036 6.686 13.768 1.00 98.50 87 ASN A N 1
ATOM 687 C CA . ASN A 1 87 ? -8.877 5.891 14.193 1.00 98.50 87 ASN A CA 1
ATOM 688 C C . ASN A 1 87 ? -9.020 4.381 13.941 1.00 98.50 87 ASN A C 1
ATOM 690 O O . ASN A 1 87 ? -8.061 3.747 13.506 1.00 98.50 87 ASN A O 1
ATOM 694 N N . ASP A 1 88 ? -10.203 3.802 14.171 1.00 98.50 88 ASP A N 1
ATOM 695 C CA . ASP A 1 88 ? -10.444 2.372 13.917 1.00 98.50 88 ASP A CA 1
ATOM 696 C C . ASP A 1 88 ? -10.301 2.041 12.420 1.00 98.50 88 ASP A C 1
ATOM 698 O O . ASP A 1 88 ? -9.697 1.031 12.047 1.00 98.50 88 ASP A O 1
ATOM 702 N N . GLU A 1 89 ? -10.800 2.926 11.550 1.00 98.62 89 GLU A N 1
ATOM 703 C CA . GLU A 1 89 ? -10.661 2.777 10.102 1.00 98.62 89 GLU A CA 1
ATOM 704 C C . GLU A 1 89 ? -9.202 2.973 9.663 1.00 98.62 89 GLU A C 1
ATOM 706 O O . GLU A 1 89 ? -8.672 2.189 8.874 1.00 98.62 89 GLU A O 1
ATOM 711 N N . ALA A 1 90 ? -8.516 3.968 10.228 1.00 98.81 90 ALA A N 1
ATOM 712 C CA . ALA A 1 90 ? -7.093 4.188 10.001 1.00 98.81 90 ALA A CA 1
ATOM 713 C C . ALA A 1 90 ? -6.254 2.947 10.341 1.00 98.81 90 ALA A C 1
ATOM 715 O O . ALA A 1 90 ? -5.389 2.560 9.556 1.00 98.81 90 ALA A O 1
ATOM 716 N N . CYS A 1 91 ? -6.533 2.277 11.465 1.00 98.75 91 CYS A N 1
ATOM 717 C CA . CYS A 1 91 ? -5.862 1.028 11.821 1.00 98.75 91 CYS A CA 1
ATOM 718 C C . CYS A 1 91 ? -6.050 -0.048 10.750 1.00 98.75 91 CYS A C 1
ATOM 720 O O . CYS A 1 91 ? -5.072 -0.681 10.355 1.00 98.75 91 CYS A O 1
ATOM 722 N N . TYR A 1 92 ? -7.276 -0.244 10.256 1.00 98.88 92 TYR A N 1
ATOM 723 C CA . TYR A 1 92 ? -7.539 -1.213 9.191 1.00 98.88 92 TYR A CA 1
ATOM 724 C C . TYR A 1 92 ? -6.677 -0.937 7.951 1.00 98.88 92 TYR A C 1
ATOM 726 O O . TYR A 1 92 ? -5.944 -1.821 7.500 1.00 98.88 92 TYR A O 1
ATOM 734 N N . TRP A 1 93 ? -6.701 0.299 7.443 1.00 98.94 93 TRP A N 1
ATOM 735 C CA . TRP A 1 93 ? -5.941 0.674 6.247 1.00 98.94 93 TRP A CA 1
ATOM 736 C C . TRP A 1 93 ? -4.428 0.588 6.451 1.00 98.94 93 TRP A C 1
ATOM 738 O O . TRP A 1 93 ? -3.719 0.137 5.552 1.00 98.94 93 TRP A O 1
ATOM 748 N N . PHE A 1 94 ? -3.932 0.942 7.639 1.00 98.94 94 PHE A N 1
ATOM 749 C CA . PHE A 1 94 ? -2.516 0.827 7.983 1.00 98.94 94 PHE A CA 1
ATOM 750 C C . PHE A 1 94 ? -2.034 -0.628 7.937 1.00 98.94 94 PHE A C 1
ATOM 752 O O . PHE A 1 94 ? -1.033 -0.934 7.290 1.00 98.94 94 PHE A O 1
ATOM 759 N N . TYR A 1 95 ? -2.754 -1.547 8.588 1.00 98.88 95 TYR A N 1
ATOM 760 C CA . TYR A 1 95 ? -2.358 -2.956 8.609 1.00 98.88 95 TYR A CA 1
ATOM 761 C C . TYR A 1 95 ? -2.556 -3.639 7.249 1.00 98.88 95 TYR A C 1
ATOM 763 O O . TYR A 1 95 ? -1.758 -4.509 6.890 1.00 98.88 95 TYR A O 1
ATOM 771 N N . LEU A 1 96 ? -3.545 -3.212 6.453 1.00 98.94 96 LEU A N 1
ATOM 772 C CA . LEU A 1 96 ? -3.686 -3.644 5.060 1.00 98.94 96 LEU A CA 1
ATOM 773 C C . LEU A 1 96 ? -2.483 -3.212 4.211 1.00 98.94 96 LEU A C 1
ATOM 775 O O . LEU A 1 96 ? -1.889 -4.041 3.517 1.00 98.94 96 LEU A O 1
ATOM 779 N N . ALA A 1 97 ? -2.081 -1.942 4.312 1.00 98.88 97 ALA A N 1
ATOM 780 C CA . ALA A 1 97 ? -0.893 -1.420 3.643 1.00 98.88 97 ALA A CA 1
ATOM 781 C C . ALA A 1 97 ? 0.370 -2.182 4.071 1.00 98.88 97 ALA A C 1
ATOM 783 O O . ALA A 1 97 ? 1.181 -2.573 3.233 1.00 98.88 97 ALA A O 1
ATOM 784 N N . GLN A 1 98 ? 0.520 -2.453 5.370 1.00 98.69 98 GLN A N 1
ATOM 785 C CA . GLN A 1 98 ? 1.664 -3.179 5.913 1.00 98.69 98 GLN A CA 1
ATOM 786 C C . GLN A 1 98 ? 1.779 -4.603 5.373 1.00 98.69 98 GLN A C 1
ATOM 788 O O . GLN A 1 98 ? 2.872 -5.009 4.968 1.00 98.69 98 GLN A O 1
ATOM 793 N N . LEU A 1 99 ? 0.680 -5.360 5.353 1.00 98.88 99 LEU A N 1
ATOM 794 C CA . LEU A 1 99 ? 0.685 -6.729 4.844 1.00 98.88 99 LEU A CA 1
ATOM 795 C C . LEU A 1 99 ? 1.016 -6.763 3.343 1.00 98.88 99 LEU A C 1
ATOM 797 O O . LEU A 1 99 ? 1.888 -7.529 2.929 1.00 98.88 99 LEU A O 1
ATOM 801 N N . ARG A 1 100 ? 0.410 -5.881 2.542 1.00 98.81 100 ARG A N 1
ATOM 802 C CA . ARG A 1 100 ? 0.702 -5.785 1.102 1.00 98.81 100 ARG A CA 1
ATOM 803 C C . ARG A 1 100 ? 2.130 -5.338 0.811 1.00 98.81 100 ARG A C 1
ATOM 805 O O . ARG A 1 100 ? 2.800 -5.948 -0.010 1.00 98.81 100 ARG A O 1
ATOM 812 N N . ALA A 1 101 ? 2.650 -4.360 1.550 1.00 98.75 101 ALA A N 1
ATOM 813 C CA . ALA A 1 101 ? 4.041 -3.931 1.405 1.00 98.75 101 ALA A CA 1
ATOM 814 C C . ALA A 1 101 ? 5.033 -5.067 1.699 1.00 98.75 101 ALA A C 1
ATOM 816 O O . ALA A 1 101 ? 6.051 -5.186 1.021 1.00 98.75 101 ALA A O 1
ATOM 817 N N . ARG A 1 102 ? 4.742 -5.923 2.690 1.00 98.69 102 ARG A N 1
ATOM 818 C CA . ARG A 1 102 ? 5.556 -7.117 2.975 1.00 98.69 102 ARG A CA 1
ATOM 819 C C . ARG A 1 102 ? 5.457 -8.155 1.862 1.00 98.69 102 ARG A C 1
ATOM 821 O O . ARG A 1 102 ? 6.472 -8.759 1.530 1.00 98.69 102 ARG A O 1
ATOM 828 N N . TYR A 1 103 ? 4.272 -8.350 1.284 1.00 98.75 103 TYR A N 1
ATOM 829 C CA . TYR A 1 103 ? 4.102 -9.231 0.131 1.00 98.75 103 TYR A CA 1
ATOM 830 C C . TYR A 1 103 ? 4.942 -8.747 -1.058 1.00 98.75 103 TYR A C 1
ATOM 832 O O . TYR A 1 103 ? 5.789 -9.495 -1.542 1.00 98.75 103 TYR A O 1
ATOM 840 N N . ASP A 1 104 ? 4.814 -7.475 -1.436 1.00 98.69 104 ASP A N 1
ATOM 841 C CA . ASP A 1 104 ? 5.565 -6.870 -2.544 1.00 98.69 104 ASP A CA 1
ATOM 842 C C . ASP A 1 104 ? 7.083 -6.939 -2.302 1.00 98.69 104 ASP A C 1
ATOM 844 O O . ASP A 1 104 ? 7.862 -7.291 -3.188 1.00 98.69 104 ASP A O 1
ATOM 848 N N . ALA A 1 105 ? 7.520 -6.709 -1.061 1.00 98.62 105 ALA A N 1
ATOM 849 C CA . ALA A 1 105 ? 8.914 -6.867 -0.655 1.00 98.62 105 ALA A CA 1
ATOM 850 C C . ALA A 1 105 ? 9.429 -8.308 -0.767 1.00 98.62 105 ALA A C 1
ATOM 852 O O . ALA A 1 105 ? 10.607 -8.513 -1.061 1.00 98.62 105 ALA A O 1
ATOM 853 N N . ASN A 1 106 ? 8.575 -9.305 -0.540 1.00 98.62 106 ASN A N 1
ATOM 854 C CA . ASN A 1 106 ? 8.932 -10.714 -0.693 1.00 98.62 106 ASN A CA 1
ATOM 855 C C . ASN A 1 106 ? 8.977 -11.152 -2.164 1.00 98.62 106 ASN A C 1
ATOM 857 O O . ASN A 1 106 ? 9.701 -12.095 -2.486 1.00 98.62 106 ASN A O 1
ATOM 861 N N . LEU A 1 107 ? 8.261 -10.454 -3.052 1.00 98.50 107 LEU A N 1
ATOM 862 C CA . LEU A 1 107 ? 8.388 -10.613 -4.501 1.00 98.50 107 LEU A CA 1
ATOM 863 C C . LEU A 1 107 ? 9.650 -9.944 -5.055 1.00 98.50 107 LEU A C 1
ATOM 865 O O . LEU A 1 107 ? 10.168 -10.384 -6.075 1.00 98.50 107 LEU A O 1
ATOM 869 N N . CYS A 1 108 ? 10.147 -8.885 -4.417 1.00 98.25 108 CYS A N 1
ATOM 870 C CA . CYS A 1 108 ? 11.300 -8.125 -4.890 1.00 98.25 108 CYS A CA 1
ATOM 871 C C . CYS A 1 108 ? 12.608 -8.940 -4.847 1.00 98.25 108 CYS A C 1
ATOM 873 O O . CYS A 1 108 ? 12.957 -9.540 -3.826 1.00 98.25 108 CYS A O 1
ATOM 875 N N . MET A 1 109 ? 13.362 -8.927 -5.953 1.00 97.69 109 MET A N 1
ATOM 876 C CA . MET A 1 109 ? 14.684 -9.562 -6.047 1.00 97.69 109 MET A CA 1
ATOM 877 C C . MET A 1 109 ? 15.805 -8.717 -5.421 1.00 97.69 109 MET A C 1
ATOM 879 O O . MET A 1 109 ? 16.825 -9.271 -5.006 1.00 97.69 109 MET A O 1
ATOM 883 N N . ASP A 1 110 ? 15.611 -7.400 -5.287 1.00 97.25 110 ASP A N 1
ATOM 884 C CA . ASP A 1 110 ? 16.548 -6.511 -4.599 1.00 97.25 110 ASP A CA 1
ATOM 885 C C . ASP A 1 110 ? 16.275 -6.498 -3.086 1.00 97.25 110 ASP A C 1
ATOM 887 O O . ASP A 1 110 ? 15.349 -5.850 -2.594 1.00 97.25 110 ASP A O 1
ATOM 891 N N . ASN A 1 111 ? 17.119 -7.179 -2.310 1.00 95.31 111 ASN A N 1
ATOM 892 C CA . ASN A 1 111 ? 16.986 -7.199 -0.852 1.00 95.31 111 ASN A CA 1
ATOM 893 C C . ASN A 1 111 ? 17.125 -5.812 -0.205 1.00 95.31 111 ASN A C 1
ATOM 895 O O . ASN A 1 111 ? 16.547 -5.594 0.859 1.00 95.31 111 ASN A O 1
ATOM 899 N N . SER A 1 112 ? 17.855 -4.878 -0.820 1.00 96.56 112 SER A N 1
ATOM 900 C CA . SER A 1 112 ? 18.016 -3.528 -0.268 1.00 96.56 112 SER A CA 1
ATOM 901 C C . SER A 1 112 ? 16.730 -2.701 -0.366 1.00 96.56 112 SER A C 1
ATOM 903 O O . SER A 1 112 ? 16.473 -1.874 0.504 1.00 96.56 112 SER A O 1
ATOM 905 N N . ALA A 1 113 ? 15.855 -2.996 -1.335 1.00 94.50 113 ALA A N 1
ATOM 906 C CA . ALA A 1 113 ? 14.556 -2.339 -1.483 1.00 94.50 113 ALA A CA 1
ATOM 907 C C . ALA A 1 113 ? 13.605 -2.611 -0.304 1.00 94.50 113 ALA A C 1
ATOM 909 O O . ALA A 1 113 ? 12.726 -1.803 0.001 1.00 94.50 113 ALA A O 1
ATOM 910 N N . LYS A 1 114 ? 13.801 -3.725 0.418 1.00 92.06 114 LYS A N 1
ATOM 911 C CA . LYS A 1 114 ? 12.962 -4.119 1.564 1.00 92.06 114 LYS A CA 1
ATOM 912 C C . LYS A 1 114 ? 12.971 -3.081 2.691 1.00 92.06 114 LYS A C 1
ATOM 914 O O . LYS A 1 114 ? 12.007 -3.008 3.454 1.00 92.06 114 LYS A O 1
ATOM 919 N N . GLN A 1 115 ? 14.006 -2.238 2.772 1.00 94.19 115 GLN A N 1
ATOM 920 C CA . GLN A 1 115 ? 14.078 -1.139 3.740 1.00 94.19 115 GLN A CA 1
ATOM 921 C C . GLN A 1 115 ? 12.912 -0.147 3.607 1.00 94.19 115 GLN A C 1
ATOM 923 O O . GLN A 1 115 ? 12.492 0.435 4.607 1.00 94.19 115 GLN A O 1
ATOM 928 N N . ALA A 1 116 ? 12.338 0.002 2.407 1.00 93.25 116 ALA A N 1
ATOM 929 C CA . ALA A 1 116 ? 11.211 0.897 2.155 1.00 93.25 116 ALA A CA 1
ATOM 930 C C . ALA A 1 116 ? 9.994 0.551 3.024 1.00 93.25 116 ALA A C 1
ATOM 932 O O . ALA A 1 116 ? 9.304 1.443 3.516 1.00 93.25 116 ALA A O 1
ATOM 933 N N . VAL A 1 117 ? 9.771 -0.741 3.298 1.00 96.69 117 VAL A N 1
ATOM 934 C CA . VAL A 1 117 ? 8.697 -1.190 4.195 1.00 96.69 117 VAL A CA 1
ATOM 935 C C . VAL A 1 117 ? 8.915 -0.663 5.613 1.00 96.69 117 VAL A C 1
ATOM 937 O O . VAL A 1 117 ? 7.964 -0.235 6.262 1.00 96.69 117 VAL A O 1
ATOM 940 N N . SER A 1 118 ? 10.158 -0.666 6.102 1.00 95.25 118 SER A N 1
ATOM 941 C CA . SER A 1 118 ? 10.495 -0.113 7.420 1.00 95.25 118 SER A CA 1
ATOM 942 C C . SER A 1 118 ? 10.271 1.400 7.459 1.00 95.25 118 SER A C 1
ATOM 944 O O . SER A 1 118 ? 9.624 1.899 8.376 1.00 95.25 118 SER A O 1
ATOM 946 N N . VAL A 1 119 ? 10.712 2.123 6.423 1.00 95.38 119 VAL A N 1
ATOM 947 C CA . VAL A 1 119 ? 10.506 3.577 6.305 1.00 95.38 119 VAL A CA 1
ATOM 948 C C . VAL A 1 119 ? 9.018 3.934 6.344 1.00 95.38 119 VAL A C 1
ATOM 950 O O . VAL A 1 119 ? 8.619 4.793 7.127 1.00 95.38 119 VAL A O 1
ATOM 953 N N . LEU A 1 120 ? 8.176 3.240 5.570 1.00 97.00 120 LEU A N 1
ATOM 954 C CA . LEU A 1 120 ? 6.725 3.461 5.581 1.00 97.00 120 LEU A CA 1
ATOM 955 C C . LEU A 1 120 ? 6.116 3.190 6.965 1.00 97.00 120 LEU A C 1
ATOM 957 O O . LEU A 1 120 ? 5.367 4.018 7.485 1.00 97.00 120 LEU A O 1
ATOM 961 N N . ASN A 1 121 ? 6.482 2.074 7.601 1.00 96.69 121 ASN A N 1
ATOM 962 C CA . ASN A 1 121 ? 5.999 1.741 8.942 1.00 96.69 121 ASN A CA 1
ATOM 963 C C . ASN A 1 121 ? 6.421 2.770 9.996 1.00 96.69 121 ASN A C 1
ATOM 965 O O . ASN A 1 121 ? 5.621 3.112 10.862 1.00 96.69 121 ASN A O 1
ATOM 969 N N . ASN A 1 122 ? 7.647 3.285 9.923 1.00 96.62 122 ASN A N 1
ATOM 970 C CA . ASN A 1 122 ? 8.148 4.276 10.873 1.00 96.62 122 ASN A CA 1
ATOM 971 C C . ASN A 1 122 ? 7.512 5.654 10.663 1.00 96.62 122 ASN A C 1
ATOM 973 O O . ASN A 1 122 ? 7.273 6.363 11.637 1.00 96.62 122 ASN A O 1
ATOM 977 N N . ASN A 1 123 ? 7.197 6.019 9.419 1.00 94.94 123 ASN A N 1
ATOM 978 C CA . ASN A 1 123 ? 6.577 7.305 9.108 1.00 94.94 123 ASN A CA 1
ATOM 979 C C . ASN A 1 123 ? 5.091 7.343 9.487 1.00 94.94 123 ASN A C 1
ATOM 981 O O . ASN A 1 123 ? 4.623 8.334 10.042 1.00 94.94 123 ASN A O 1
ATOM 985 N N . PHE A 1 124 ? 4.347 6.269 9.209 1.00 96.31 124 PHE A N 1
ATOM 986 C CA . PHE A 1 124 ? 2.886 6.254 9.360 1.00 96.31 124 PHE A CA 1
ATOM 987 C C . PHE A 1 124 ? 2.393 5.483 10.593 1.00 96.31 124 PHE A C 1
ATOM 989 O O . PHE A 1 124 ? 1.297 5.732 11.091 1.00 96.31 124 PHE A O 1
ATOM 996 N N . GLY A 1 125 ? 3.199 4.563 11.120 1.00 96.81 125 GLY A N 1
ATOM 997 C CA . GLY A 1 125 ? 2.794 3.632 12.169 1.00 96.81 125 GLY A CA 1
ATOM 998 C C . GLY A 1 125 ? 2.776 4.149 13.607 1.00 96.81 125 GLY A C 1
ATOM 999 O O . GLY A 1 125 ? 1.882 3.726 14.333 1.00 96.81 125 GLY A O 1
ATOM 1000 N N . PRO A 1 126 ? 3.677 5.032 14.089 1.00 97.81 126 PRO A N 1
ATOM 1001 C CA . PRO A 1 126 ? 3.813 5.279 15.529 1.00 97.81 126 PRO A CA 1
ATOM 1002 C C . PRO A 1 126 ? 2.519 5.692 16.246 1.00 97.81 126 PRO A C 1
ATOM 1004 O O . PRO A 1 126 ? 2.178 5.112 17.277 1.00 97.81 126 PRO A O 1
ATOM 1007 N N . LYS A 1 127 ? 1.767 6.658 15.696 1.00 97.88 127 LYS A N 1
ATOM 1008 C CA . LYS A 1 127 ? 0.491 7.110 16.283 1.00 97.88 127 LYS A CA 1
ATOM 1009 C C . LYS A 1 127 ? -0.599 6.037 16.184 1.00 97.88 127 LYS A C 1
ATOM 1011 O O . LYS A 1 127 ? -1.283 5.775 17.172 1.00 97.88 127 LYS A O 1
ATOM 1016 N N . ILE A 1 128 ? -0.726 5.405 15.015 1.00 98.56 128 ILE A N 1
ATOM 1017 C CA . ILE A 1 128 ? -1.748 4.388 14.734 1.00 98.56 128 ILE A CA 1
ATOM 1018 C C . ILE A 1 128 ? -1.527 3.155 15.611 1.00 98.56 128 ILE A C 1
ATOM 1020 O O . ILE A 1 128 ? -2.460 2.682 16.247 1.00 98.56 128 ILE A O 1
ATOM 1024 N N . ASN A 1 129 ? -0.288 2.677 15.715 1.00 97.88 129 ASN A N 1
ATOM 1025 C CA . ASN A 1 129 ? 0.082 1.558 16.574 1.00 97.88 129 ASN A CA 1
ATOM 1026 C C . ASN A 1 129 ? -0.161 1.893 18.044 1.00 97.88 129 ASN A C 1
ATOM 1028 O O . ASN A 1 129 ? -0.755 1.090 18.754 1.00 97.88 129 ASN A O 1
ATOM 1032 N N . LYS A 1 130 ? 0.228 3.093 18.502 1.00 98.00 130 LYS A N 1
ATOM 1033 C CA . LYS A 1 130 ? -0.046 3.521 19.880 1.00 98.00 130 LYS A CA 1
ATOM 1034 C C . LYS A 1 130 ? -1.537 3.457 20.209 1.00 98.00 130 LYS A C 1
ATOM 1036 O O . LYS A 1 130 ? -1.868 3.013 21.298 1.00 98.00 130 LYS A O 1
ATOM 1041 N N . TYR A 1 131 ? -2.410 3.885 19.296 1.00 98.38 131 TYR A N 1
ATOM 1042 C CA . TYR A 1 131 ? -3.860 3.750 19.454 1.00 98.38 131 TYR A CA 1
ATOM 1043 C C . TYR A 1 131 ? -4.300 2.279 19.420 1.00 98.38 131 TYR A C 1
ATOM 1045 O O . TYR A 1 131 ? -4.959 1.806 20.338 1.00 98.38 131 TYR A O 1
ATOM 1053 N N . ALA A 1 132 ? -3.879 1.537 18.397 1.00 97.56 132 ALA A N 1
ATOM 1054 C CA . ALA A 1 132 ? -4.262 0.147 18.176 1.00 97.56 132 ALA A CA 1
ATOM 1055 C C . ALA A 1 132 ? -3.934 -0.766 19.368 1.00 97.56 132 ALA A C 1
ATOM 1057 O O . ALA A 1 132 ? -4.746 -1.600 19.752 1.00 97.56 132 ALA A O 1
ATOM 1058 N N . PHE A 1 133 ? -2.756 -0.600 19.974 1.00 95.75 133 PHE A N 1
ATOM 1059 C CA . PHE A 1 133 ? -2.309 -1.431 21.094 1.00 95.75 133 PHE A CA 1
ATOM 1060 C C . PHE A 1 133 ? -2.995 -1.102 22.431 1.00 95.75 133 PHE A C 1
ATOM 1062 O O . PHE A 1 133 ? -2.785 -1.828 23.399 1.00 95.75 133 PHE A O 1
ATOM 1069 N N . GLN A 1 134 ? -3.831 -0.057 22.509 1.00 96.62 134 GLN A N 1
ATOM 1070 C CA . GLN A 1 134 ? -4.658 0.205 23.699 1.00 96.62 134 GLN A CA 1
ATOM 1071 C C . GLN A 1 134 ? -5.775 -0.830 23.873 1.00 96.62 134 GLN A C 1
ATOM 1073 O O . GLN A 1 134 ? -6.242 -1.032 24.990 1.00 96.62 134 GLN A O 1
ATOM 1078 N N . ASP A 1 135 ? -6.191 -1.480 22.785 1.00 96.81 135 ASP A N 1
ATOM 1079 C CA . ASP A 1 135 ? -7.246 -2.490 22.771 1.00 96.81 135 ASP A CA 1
ATOM 1080 C C . ASP A 1 135 ? -6.812 -3.668 21.887 1.00 96.81 135 ASP A C 1
ATOM 1082 O O . ASP A 1 135 ? -7.040 -3.711 20.674 1.00 96.81 135 ASP A O 1
ATOM 1086 N N . ILE A 1 136 ? -6.136 -4.631 22.517 1.00 95.44 136 ILE A N 1
ATOM 1087 C CA . ILE A 1 136 ? -5.571 -5.800 21.836 1.00 95.44 136 ILE A CA 1
ATOM 1088 C C . ILE A 1 136 ? -6.660 -6.683 21.214 1.00 95.44 136 ILE A C 1
ATOM 1090 O O . ILE A 1 136 ? -6.429 -7.270 20.157 1.00 95.44 136 ILE A O 1
ATOM 1094 N N . GLU A 1 137 ? -7.843 -6.774 21.824 1.00 95.25 137 GLU A N 1
ATOM 1095 C CA . GLU A 1 137 ? -8.947 -7.576 21.286 1.00 95.25 137 GLU A CA 1
ATOM 1096 C C . GLU A 1 137 ? -9.505 -6.949 20.008 1.00 95.25 137 GLU A C 1
ATOM 1098 O O . GLU A 1 137 ? -9.700 -7.640 18.999 1.00 95.25 137 GLU A O 1
ATOM 1103 N N . LYS A 1 138 ? -9.688 -5.623 20.008 1.00 97.19 138 LYS A N 1
ATOM 1104 C CA . LYS A 1 138 ? -10.073 -4.890 18.802 1.00 97.19 138 LYS A CA 1
ATOM 1105 C C . LYS A 1 138 ? -9.003 -5.005 17.721 1.00 97.19 138 LYS A C 1
ATOM 1107 O O . LYS A 1 138 ? -9.333 -5.280 16.566 1.00 97.19 138 LYS A O 1
ATOM 1112 N N . LEU A 1 139 ? -7.730 -4.852 18.080 1.00 97.50 139 LEU A N 1
ATOM 1113 C CA . LEU A 1 139 ? -6.626 -5.008 17.140 1.00 97.50 139 LEU A CA 1
ATOM 1114 C C . LEU A 1 139 ? -6.595 -6.414 16.523 1.00 97.50 139 LEU A C 1
ATOM 1116 O O . LEU A 1 139 ? -6.444 -6.549 15.308 1.00 97.50 139 LEU A O 1
ATOM 1120 N N . GLU A 1 140 ? -6.809 -7.461 17.322 1.00 97.31 140 GLU A N 1
ATOM 1121 C CA . GLU A 1 140 ? -6.886 -8.840 16.832 1.00 97.31 140 GLU A CA 1
ATOM 1122 C C . GLU A 1 140 ? -8.009 -9.019 15.804 1.00 97.31 140 GLU A C 1
ATOM 1124 O O . GLU A 1 140 ? -7.804 -9.649 14.761 1.00 97.31 140 GLU A O 1
ATOM 1129 N N . LYS A 1 141 ? -9.180 -8.419 16.044 1.00 98.06 141 LYS A N 1
ATOM 1130 C CA . LYS A 1 141 ? -10.283 -8.413 15.076 1.00 98.06 141 LYS A CA 1
ATOM 1131 C C . LYS A 1 141 ? -9.908 -7.672 13.788 1.00 98.06 141 LYS A C 1
ATOM 1133 O O . LYS A 1 141 ? -10.147 -8.198 12.700 1.00 98.06 141 LYS A O 1
ATOM 1138 N N . THR A 1 142 ? -9.289 -6.497 13.894 1.00 98.62 142 THR A N 1
ATOM 1139 C CA . THR A 1 142 ? -8.845 -5.703 12.737 1.00 98.62 142 THR A CA 1
ATOM 1140 C C . THR A 1 142 ? -7.837 -6.468 11.882 1.00 98.62 142 THR A C 1
ATOM 1142 O O . THR A 1 142 ? -8.028 -6.592 10.673 1.00 98.62 142 THR A O 1
ATOM 1145 N N . VAL A 1 143 ? -6.801 -7.046 12.496 1.00 98.56 143 VAL A N 1
ATOM 1146 C CA . VAL A 1 143 ? -5.767 -7.811 11.782 1.00 98.56 143 VAL A CA 1
ATOM 1147 C C . VAL A 1 143 ? -6.349 -9.056 11.113 1.00 98.56 143 VAL A C 1
ATOM 1149 O O . VAL A 1 143 ? -5.997 -9.355 9.973 1.00 98.56 143 VAL A O 1
ATOM 1152 N N . ARG A 1 144 ? -7.281 -9.758 11.768 1.00 98.50 144 ARG A N 1
ATOM 1153 C CA . ARG A 1 144 ? -7.978 -10.903 11.163 1.00 98.50 144 ARG A CA 1
ATOM 1154 C C . ARG A 1 144 ? -8.758 -10.502 9.911 1.00 98.50 144 ARG A C 1
ATOM 1156 O O . ARG A 1 144 ? -8.671 -11.195 8.901 1.00 98.50 144 ARG A O 1
ATOM 1163 N N . ASN A 1 145 ? -9.477 -9.380 9.960 1.00 98.69 145 ASN A N 1
ATOM 1164 C CA . ASN A 1 145 ? -10.216 -8.866 8.806 1.00 98.69 145 ASN A CA 1
ATOM 1165 C C . ASN A 1 145 ? -9.275 -8.504 7.649 1.00 98.69 145 ASN A C 1
ATOM 1167 O O . ASN A 1 145 ? -9.543 -8.883 6.514 1.00 98.69 145 ASN A O 1
ATOM 1171 N N . VAL A 1 146 ? -8.148 -7.844 7.939 1.00 98.75 146 VAL A N 1
ATOM 1172 C CA . VAL A 1 146 ? -7.108 -7.534 6.942 1.00 98.75 146 VAL A CA 1
ATOM 1173 C C . VAL A 1 146 ? -6.557 -8.805 6.293 1.00 98.75 146 VAL A C 1
ATOM 1175 O O . VAL A 1 146 ? -6.470 -8.891 5.071 1.00 98.75 146 VAL A O 1
ATOM 1178 N N . VAL A 1 147 ? -6.204 -9.809 7.099 1.00 98.69 147 VAL A N 1
ATOM 1179 C CA . VAL A 1 147 ? -5.670 -11.090 6.614 1.00 98.69 147 VAL A CA 1
ATOM 1180 C C . VAL A 1 147 ? -6.669 -11.808 5.712 1.00 98.69 147 VAL A C 1
ATOM 1182 O O . VAL A 1 147 ? -6.283 -12.310 4.657 1.00 98.69 147 VAL A O 1
ATOM 1185 N N . ASN A 1 148 ? -7.946 -11.838 6.097 1.00 98.62 148 ASN A N 1
ATOM 1186 C CA . ASN A 1 148 ? -8.995 -12.434 5.273 1.00 98.62 148 ASN A CA 1
ATOM 1187 C C . ASN A 1 148 ? -9.160 -11.672 3.955 1.00 98.62 148 ASN A C 1
ATOM 1189 O O . ASN A 1 148 ? -9.152 -12.291 2.895 1.00 98.62 148 ASN A O 1
ATOM 1193 N N . PHE A 1 149 ? -9.187 -10.338 4.005 1.00 98.75 149 PHE A N 1
ATOM 1194 C CA . PHE A 1 149 ? -9.296 -9.507 2.812 1.00 98.75 149 PHE A CA 1
ATOM 1195 C C . PHE A 1 149 ? -8.161 -9.775 1.811 1.00 98.75 149 PHE A C 1
ATOM 1197 O O . PHE A 1 149 ? -8.434 -10.052 0.646 1.00 98.75 149 PHE A O 1
ATOM 1204 N N . VAL A 1 150 ? -6.898 -9.774 2.259 1.00 98.56 150 VAL A N 1
ATOM 1205 C CA . VAL A 1 150 ? -5.735 -10.034 1.382 1.00 98.56 150 VAL A CA 1
ATOM 1206 C C . VAL A 1 150 ? -5.710 -11.476 0.862 1.00 98.56 150 VAL A C 1
ATOM 1208 O O . VAL A 1 150 ? -5.189 -11.733 -0.220 1.00 98.56 150 VAL A O 1
ATOM 1211 N N . ARG A 1 151 ? -6.274 -12.436 1.603 1.00 98.12 151 ARG A N 1
ATOM 1212 C CA . ARG A 1 151 ? -6.385 -13.831 1.150 1.00 98.12 151 ARG A CA 1
ATOM 1213 C C . ARG A 1 151 ? -7.420 -14.001 0.033 1.00 98.12 151 ARG A C 1
ATOM 1215 O O . ARG A 1 151 ? -7.236 -14.862 -0.821 1.00 98.12 151 ARG A O 1
ATOM 1222 N N . GLU A 1 152 ? -8.498 -13.225 0.072 1.00 97.88 152 GLU A N 1
ATOM 1223 C CA . GLU A 1 152 ? -9.654 -13.362 -0.824 1.00 97.88 152 GLU A CA 1
ATOM 1224 C C . GLU A 1 152 ? -9.571 -12.482 -2.079 1.00 97.88 152 GLU A C 1
ATOM 1226 O O . GLU A 1 152 ? -10.317 -12.708 -3.029 1.00 97.88 152 GLU A O 1
ATOM 1231 N N . HIS A 1 153 ? -8.666 -11.502 -2.102 1.00 97.69 153 HIS A N 1
ATOM 1232 C CA . HIS A 1 153 ? -8.560 -10.525 -3.183 1.00 97.69 153 HIS A CA 1
ATOM 1233 C C . HIS A 1 153 ? -7.150 -10.479 -3.767 1.00 97.69 153 HIS A C 1
ATOM 1235 O O . HIS A 1 153 ? -6.158 -10.604 -3.048 1.00 97.69 153 HIS A O 1
ATOM 1241 N N . GLU A 1 154 ? -7.064 -10.241 -5.073 1.00 96.00 154 GLU A N 1
ATOM 1242 C CA . GLU A 1 154 ? -5.807 -9.972 -5.769 1.00 96.00 154 GLU A CA 1
ATOM 1243 C C . GLU A 1 154 ? -5.592 -8.468 -5.959 1.00 96.00 154 GLU A C 1
ATOM 1245 O O . GLU A 1 154 ? -6.539 -7.683 -6.055 1.00 96.00 154 GLU A O 1
ATOM 1250 N N . GLU A 1 155 ? -4.326 -8.068 -5.970 1.00 97.12 155 GLU A N 1
ATOM 1251 C CA . GLU A 1 155 ? -3.891 -6.703 -6.229 1.00 97.12 155 GLU A CA 1
ATOM 1252 C C . GLU A 1 155 ? -3.789 -6.431 -7.743 1.00 97.12 155 GLU A C 1
ATOM 1254 O O . GLU A 1 155 ? -3.285 -7.254 -8.504 1.00 97.12 155 GLU A O 1
ATOM 1259 N N . ASN A 1 156 ? -4.229 -5.246 -8.176 1.00 97.69 156 ASN A N 1
ATOM 1260 C CA . ASN A 1 156 ? -4.289 -4.816 -9.580 1.00 97.69 156 ASN A CA 1
ATOM 1261 C C . ASN A 1 156 ? -3.283 -3.695 -9.907 1.00 97.69 156 ASN A C 1
ATOM 1263 O O . ASN A 1 156 ? -3.454 -2.952 -10.876 1.00 97.69 156 ASN A O 1
ATOM 1267 N N . TYR A 1 157 ? -2.254 -3.518 -9.080 1.00 98.06 157 TYR A N 1
ATOM 1268 C CA . TYR A 1 157 ? -1.199 -2.524 -9.282 1.00 98.06 157 TYR A CA 1
ATOM 1269 C C . TYR A 1 157 ? 0.138 -3.194 -9.628 1.00 98.06 157 TYR A C 1
ATOM 1271 O O . TYR A 1 157 ? 0.324 -4.398 -9.455 1.00 98.06 157 TYR A O 1
ATOM 1279 N N . ASP A 1 158 ? 1.104 -2.408 -10.106 1.00 98.12 158 ASP A N 1
ATOM 1280 C CA . ASP A 1 158 ? 2.449 -2.916 -10.370 1.00 98.12 158 ASP A CA 1
ATOM 1281 C C . ASP A 1 158 ? 3.208 -3.157 -9.054 1.00 98.12 158 ASP A C 1
ATOM 1283 O O . ASP A 1 158 ? 3.666 -2.222 -8.392 1.00 98.12 158 ASP A O 1
ATOM 1287 N N . HIS A 1 159 ? 3.352 -4.426 -8.667 1.00 98.06 159 HIS A N 1
ATOM 1288 C CA . HIS A 1 159 ? 4.093 -4.837 -7.468 1.00 98.06 159 HIS A CA 1
ATOM 1289 C C . HIS A 1 159 ? 5.570 -4.411 -7.492 1.00 98.06 159 HIS A C 1
ATOM 1291 O O . HIS A 1 159 ? 6.202 -4.343 -6.437 1.00 98.06 159 HIS A O 1
ATOM 1297 N N . ARG A 1 160 ? 6.119 -4.075 -8.669 1.00 97.62 160 ARG A N 1
ATOM 1298 C CA . ARG A 1 160 ? 7.499 -3.599 -8.816 1.00 97.62 160 ARG A CA 1
ATOM 1299 C C . ARG A 1 160 ? 7.708 -2.191 -8.265 1.00 97.62 160 ARG A C 1
ATOM 1301 O O . ARG A 1 160 ? 8.848 -1.746 -8.225 1.00 97.62 160 ARG A O 1
ATOM 1308 N N . TRP A 1 161 ? 6.673 -1.486 -7.787 1.00 97.69 161 TRP A N 1
ATOM 1309 C CA . TRP A 1 161 ? 6.841 -0.166 -7.154 1.00 97.69 161 TRP A CA 1
ATOM 1310 C C . TRP A 1 161 ? 7.952 -0.169 -6.093 1.00 97.69 161 TRP A C 1
ATOM 1312 O O . TRP A 1 161 ? 8.683 0.807 -5.967 1.00 97.69 161 TRP A O 1
ATOM 1322 N N . ILE A 1 162 ? 8.126 -1.275 -5.360 1.00 97.31 162 ILE A N 1
ATOM 1323 C CA . ILE A 1 162 ? 9.141 -1.355 -4.312 1.00 97.31 162 ILE A CA 1
ATOM 1324 C C . ILE A 1 162 ? 10.567 -1.408 -4.874 1.00 97.31 162 ILE A C 1
ATOM 1326 O O . ILE A 1 162 ? 11.494 -0.919 -4.232 1.00 97.31 162 ILE A O 1
ATOM 1330 N N . ASN A 1 163 ? 10.758 -1.932 -6.088 1.00 96.56 163 ASN A N 1
ATOM 1331 C CA . ASN A 1 163 ? 12.062 -2.021 -6.750 1.00 96.56 163 ASN A CA 1
ATOM 1332 C C . ASN A 1 163 ? 12.713 -0.650 -6.962 1.00 96.56 163 ASN A C 1
ATOM 1334 O O . ASN A 1 163 ? 13.937 -0.557 -6.977 1.00 96.56 163 ASN A O 1
ATOM 1338 N N . LEU A 1 164 ? 11.906 0.409 -7.053 1.00 95.62 164 LEU A N 1
ATOM 1339 C CA . LEU A 1 164 ? 12.346 1.800 -7.156 1.00 95.62 164 LEU A CA 1
ATOM 1340 C C . LEU A 1 164 ? 13.084 2.313 -5.905 1.00 95.62 164 LEU A C 1
ATOM 1342 O O . LEU A 1 164 ? 13.761 3.335 -5.963 1.00 95.62 164 LEU A O 1
ATOM 1346 N N . HIS A 1 165 ? 12.983 1.608 -4.777 1.00 93.56 165 HIS A N 1
ATOM 1347 C CA . HIS A 1 165 ? 13.587 2.002 -3.500 1.00 93.56 165 HIS A CA 1
ATOM 1348 C C . HIS A 1 165 ? 14.854 1.207 -3.143 1.00 93.56 165 HIS A C 1
ATOM 1350 O O . HIS A 1 165 ? 15.364 1.308 -2.022 1.00 93.56 165 HIS A O 1
ATOM 1356 N N . GLY A 1 166 ? 15.343 0.391 -4.077 1.00 93.88 166 GLY A N 1
ATOM 1357 C CA . GLY A 1 166 ? 16.533 -0.433 -3.918 1.00 93.88 166 GLY A CA 1
ATOM 1358 C C . GLY A 1 166 ? 17.802 0.182 -4.508 1.00 93.88 166 GLY A C 1
ATOM 1359 O O . GLY A 1 166 ? 17.771 1.104 -5.326 1.00 93.88 166 GLY A O 1
ATOM 1360 N N . MET A 1 167 ? 18.945 -0.375 -4.116 1.00 93.88 167 MET A N 1
ATOM 1361 C CA . MET A 1 167 ? 20.255 -0.034 -4.661 1.00 93.88 167 MET A CA 1
ATOM 1362 C C . MET A 1 167 ? 20.373 -0.386 -6.143 1.00 93.88 167 MET A C 1
ATOM 1364 O O . MET A 1 167 ? 21.165 0.244 -6.837 1.00 93.88 167 MET A O 1
ATOM 1368 N N . TRP A 1 168 ? 19.599 -1.346 -6.654 1.00 94.94 168 TRP A N 1
ATOM 1369 C CA . TRP A 1 168 ? 19.606 -1.658 -8.083 1.00 94.94 168 TRP A CA 1
ATOM 1370 C C . TRP A 1 168 ? 19.023 -0.520 -8.925 1.00 94.94 168 TRP A C 1
ATOM 1372 O O . TRP A 1 168 ? 19.619 -0.168 -9.938 1.00 94.94 168 TRP A O 1
ATOM 1382 N N . ALA A 1 169 ? 17.924 0.106 -8.486 1.00 94.00 169 ALA A N 1
ATOM 1383 C CA . ALA A 1 169 ? 17.353 1.271 -9.171 1.00 94.00 169 ALA A CA 1
ATOM 1384 C C . ALA A 1 169 ? 18.324 2.461 -9.152 1.00 94.00 169 ALA A C 1
ATOM 1386 O O . ALA A 1 169 ? 18.562 3.099 -10.175 1.00 94.00 169 ALA A O 1
ATOM 1387 N N . MET A 1 170 ? 18.945 2.700 -7.994 1.00 92.31 170 MET A N 1
ATOM 1388 C CA . MET A 1 170 ? 19.999 3.700 -7.800 1.00 92.31 170 MET A CA 1
ATOM 1389 C C . MET A 1 170 ? 21.178 3.481 -8.764 1.00 92.31 170 MET A C 1
ATOM 1391 O O . MET A 1 170 ? 21.583 4.392 -9.482 1.00 92.31 170 MET A O 1
ATOM 1395 N N . GLN A 1 171 ? 21.714 2.259 -8.819 1.00 92.38 171 GLN A N 1
ATOM 1396 C CA . GLN A 1 171 ? 22.822 1.898 -9.708 1.00 92.38 171 GLN A CA 1
ATOM 1397 C C . GLN A 1 171 ? 22.449 2.049 -11.183 1.00 92.38 171 GLN A C 1
ATOM 1399 O O . GLN A 1 171 ? 23.251 2.575 -11.951 1.00 92.38 171 GLN A O 1
ATOM 1404 N N . ALA A 1 172 ? 21.243 1.626 -11.570 1.00 92.19 172 ALA A N 1
ATOM 1405 C CA . ALA A 1 172 ? 20.755 1.767 -12.937 1.00 92.19 172 ALA A CA 1
ATOM 1406 C C . ALA A 1 172 ? 20.629 3.243 -13.344 1.00 92.19 172 ALA A C 1
ATOM 1408 O O . ALA A 1 172 ? 21.065 3.613 -14.428 1.00 92.19 172 ALA A O 1
ATOM 1409 N N . GLY A 1 173 ? 20.115 4.110 -12.465 1.00 90.88 173 GLY A N 1
ATOM 1410 C CA . GLY A 1 173 ? 20.012 5.549 -12.731 1.00 90.88 173 GLY A CA 1
ATOM 1411 C C . GLY A 1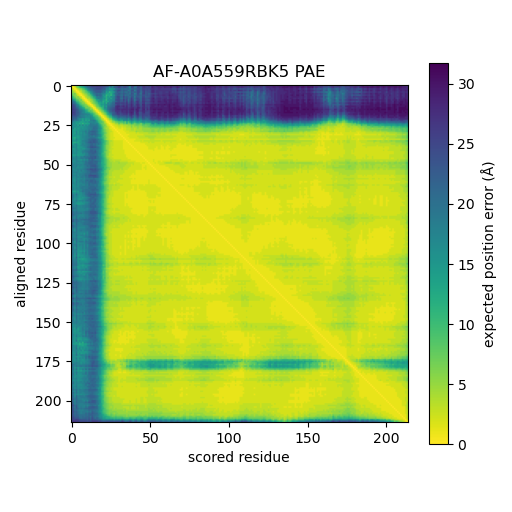 173 ? 21.371 6.240 -12.914 1.00 90.88 173 GLY A C 1
ATOM 1412 O O . GLY A 1 173 ? 21.518 7.126 -13.760 1.00 90.88 173 GLY A O 1
ATOM 1413 N N . LEU A 1 174 ? 22.390 5.791 -12.176 1.00 90.94 174 LEU A N 1
ATOM 1414 C CA . LEU A 1 174 ? 23.764 6.304 -12.255 1.00 90.94 174 LEU A CA 1
ATOM 1415 C C . LEU A 1 174 ? 24.607 5.667 -13.372 1.00 90.94 174 LEU A C 1
ATOM 1417 O O . LEU A 1 174 ? 25.732 6.104 -13.606 1.00 90.94 174 LEU A O 1
ATOM 1421 N N . SER A 1 175 ? 24.095 4.636 -14.045 1.00 88.25 175 SER A N 1
ATOM 1422 C CA . SER A 1 175 ? 24.790 3.946 -15.129 1.00 88.25 175 SER A CA 1
ATOM 1423 C C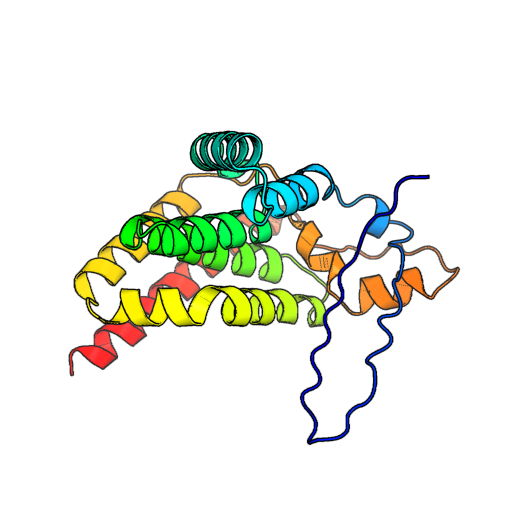 . SER A 1 175 ? 24.257 4.361 -16.501 1.00 88.25 175 SER A C 1
ATOM 1425 O O . SER A 1 175 ? 23.112 4.796 -16.646 1.00 88.25 175 SER A O 1
ATOM 1427 N N . ASP A 1 176 ? 25.097 4.179 -17.518 1.00 85.81 176 ASP A N 1
ATOM 1428 C CA . ASP A 1 176 ? 24.707 4.227 -18.934 1.00 85.81 176 ASP A CA 1
ATOM 1429 C C . ASP A 1 176 ? 24.516 2.818 -19.520 1.00 85.81 176 ASP A C 1
ATOM 1431 O O . ASP A 1 176 ? 24.216 2.661 -20.702 1.00 85.81 176 ASP A O 1
ATOM 1435 N N . LYS A 1 177 ? 24.709 1.771 -18.705 1.00 85.44 177 LYS A N 1
ATOM 1436 C CA . LYS A 1 177 ? 24.464 0.390 -19.117 1.00 85.44 177 LYS A CA 1
ATOM 1437 C C . LYS A 1 177 ? 22.979 0.077 -19.046 1.00 85.44 177 LYS A C 1
ATOM 1439 O O . LYS A 1 177 ? 22.312 0.404 -18.067 1.00 85.44 177 LYS A O 1
ATOM 1444 N N . GLU A 1 178 ? 22.499 -0.614 -20.070 1.00 82.56 178 GLU A N 1
ATOM 1445 C CA . GLU A 1 178 ? 21.158 -1.178 -20.068 1.00 82.56 178 GLU A CA 1
ATOM 1446 C C . GLU A 1 178 ? 21.020 -2.214 -18.948 1.00 82.56 178 GLU A C 1
ATOM 1448 O O . GLU A 1 178 ? 21.894 -3.061 -18.742 1.00 82.56 178 GLU A O 1
ATOM 1453 N N . GLU A 1 179 ? 19.915 -2.122 -18.214 1.00 85.19 179 GLU A N 1
ATOM 1454 C CA . GLU A 1 179 ? 19.590 -3.025 -17.123 1.00 85.19 179 GLU A CA 1
ATOM 1455 C C . GLU A 1 179 ? 18.549 -4.046 -17.576 1.00 85.19 179 GLU A C 1
ATOM 1457 O O . GLU A 1 179 ? 17.433 -3.675 -17.934 1.00 85.19 179 GLU A O 1
ATOM 1462 N N . THR A 1 180 ? 18.907 -5.328 -17.515 1.00 86.19 180 THR A N 1
ATOM 1463 C CA . THR A 1 180 ? 18.083 -6.446 -18.006 1.00 86.19 180 THR A CA 1
ATOM 1464 C C . THR A 1 180 ? 17.742 -7.460 -16.916 1.00 86.19 180 THR A C 1
ATOM 1466 O O . THR A 1 180 ? 17.195 -8.524 -17.204 1.00 86.19 180 THR A O 1
ATOM 1469 N N . ARG A 1 181 ? 18.075 -7.169 -15.650 1.00 92.38 181 ARG A N 1
ATOM 1470 C CA . ARG A 1 181 ? 17.794 -8.087 -14.541 1.00 92.38 181 ARG A CA 1
ATOM 1471 C C . ARG A 1 181 ? 16.298 -8.241 -14.281 1.00 92.38 181 ARG A C 1
ATOM 1473 O O . ARG A 1 181 ? 15.536 -7.277 -14.316 1.00 92.38 181 ARG A O 1
ATOM 1480 N N . GLU A 1 182 ? 15.922 -9.444 -13.871 1.00 95.31 182 GLU A N 1
ATOM 1481 C CA . GLU A 1 182 ? 14.596 -9.720 -13.328 1.00 95.31 182 GLU A CA 1
ATOM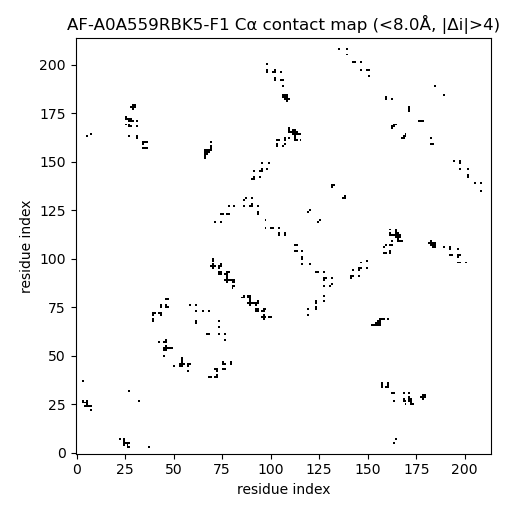 1482 C C . GLU A 1 182 ? 14.397 -8.982 -11.996 1.00 95.31 182 GLU A C 1
ATOM 1484 O O . GLU A 1 182 ? 15.150 -9.160 -11.032 1.00 95.31 182 GLU A O 1
ATOM 1489 N N . LEU A 1 183 ? 13.370 -8.134 -11.939 1.00 96.56 183 LEU A N 1
ATOM 1490 C CA . LEU A 1 183 ? 13.073 -7.296 -10.774 1.00 96.56 183 LEU A CA 1
ATOM 1491 C C . LEU A 1 183 ? 12.284 -8.045 -9.691 1.00 96.56 183 LEU A C 1
ATOM 1493 O O . LEU A 1 183 ? 12.383 -7.725 -8.500 1.00 96.56 183 LEU A O 1
ATOM 1497 N N . SER A 1 184 ? 11.516 -9.057 -10.082 1.00 97.56 184 SER A N 1
ATOM 1498 C CA . SER A 1 184 ? 10.646 -9.810 -9.184 1.00 97.56 184 SER A CA 1
ATOM 1499 C C . SER A 1 184 ? 10.876 -11.311 -9.307 1.00 97.56 184 SER A C 1
ATOM 1501 O O . SER A 1 184 ? 11.429 -11.795 -10.290 1.00 97.56 184 SER A O 1
ATOM 1503 N N . LYS A 1 185 ? 10.434 -12.056 -8.295 1.00 98.19 185 LYS A N 1
ATOM 1504 C CA . LYS A 1 185 ? 10.378 -13.519 -8.323 1.00 98.19 185 LYS A CA 1
ATOM 1505 C C . LYS A 1 185 ? 9.542 -14.019 -9.514 1.00 98.19 185 LYS A C 1
ATOM 1507 O O . LYS A 1 185 ? 8.629 -13.299 -9.935 1.00 98.19 185 LYS A O 1
ATOM 1512 N N . PRO A 1 186 ? 9.797 -15.239 -10.021 1.00 97.88 186 PRO A N 1
ATOM 1513 C CA . PRO A 1 186 ? 8.981 -15.862 -11.063 1.00 97.88 186 PRO A CA 1
ATOM 1514 C C . PRO A 1 186 ? 7.486 -15.864 -10.716 1.00 97.88 186 PRO A C 1
ATOM 1516 O O . PRO A 1 186 ? 7.107 -16.115 -9.573 1.00 97.88 186 PRO A O 1
ATOM 1519 N N . LYS A 1 187 ? 6.624 -15.551 -11.691 1.00 96.44 187 LYS A N 1
ATOM 1520 C CA . LYS A 1 187 ? 5.173 -15.351 -11.485 1.00 96.44 187 LYS A CA 1
ATOM 1521 C C . LYS A 1 187 ? 4.449 -16.578 -10.924 1.00 96.44 187 LYS A C 1
ATOM 1523 O O . LYS A 1 187 ? 3.475 -16.428 -10.190 1.00 96.44 187 LYS A O 1
ATOM 1528 N N . ASP A 1 188 ? 4.917 -17.776 -11.240 1.00 97.94 188 ASP A N 1
ATOM 1529 C CA . ASP A 1 188 ? 4.402 -19.049 -10.734 1.00 97.94 188 ASP A CA 1
ATOM 1530 C C . ASP A 1 188 ? 4.671 -19.257 -9.230 1.00 97.94 188 ASP A C 1
ATOM 1532 O O . ASP A 1 188 ? 3.917 -19.972 -8.566 1.00 97.94 188 ASP A O 1
ATOM 1536 N N . GLU A 1 189 ? 5.651 -18.559 -8.647 1.00 98.12 189 GLU A N 1
ATOM 1537 C CA . GLU A 1 189 ? 5.914 -18.574 -7.201 1.00 98.12 189 GLU A CA 1
ATOM 1538 C C . GLU A 1 189 ? 5.003 -17.620 -6.407 1.00 98.12 189 GLU A C 1
ATOM 1540 O O . GLU A 1 189 ? 4.856 -17.764 -5.189 1.00 98.12 189 GLU A O 1
ATOM 1545 N N . TRP A 1 190 ? 4.365 -16.641 -7.060 1.00 98.12 190 TRP A N 1
ATOM 1546 C CA . TRP A 1 190 ? 3.714 -15.514 -6.376 1.00 98.12 190 TRP A CA 1
ATOM 1547 C C . TRP A 1 190 ? 2.601 -15.956 -5.433 1.00 98.12 190 TRP A C 1
ATOM 1549 O O . TRP A 1 190 ? 2.528 -15.488 -4.299 1.00 98.12 190 TRP A O 1
ATOM 1559 N N . LYS A 1 191 ? 1.781 -16.926 -5.850 1.00 98.12 191 LYS A N 1
ATOM 1560 C CA . LYS A 1 191 ? 0.704 -17.472 -5.013 1.00 98.12 191 LYS A CA 1
ATOM 1561 C C . LYS A 1 191 ? 1.245 -18.106 -3.727 1.00 98.12 191 LYS A C 1
ATOM 1563 O O . LYS A 1 191 ? 0.673 -17.919 -2.651 1.00 98.12 191 LYS A O 1
ATOM 1568 N N . ALA A 1 192 ? 2.353 -18.841 -3.825 1.00 98.56 192 ALA A N 1
ATOM 1569 C CA . ALA A 1 192 ? 2.997 -19.459 -2.671 1.00 98.56 192 ALA A CA 1
ATOM 1570 C C . ALA A 1 192 ? 3.623 -18.399 -1.751 1.00 98.56 192 ALA A C 1
ATOM 1572 O O . ALA A 1 192 ? 3.448 -18.463 -0.532 1.00 98.56 192 ALA A O 1
ATOM 1573 N N . ILE A 1 193 ? 4.279 -17.386 -2.328 1.00 98.62 193 ILE A N 1
ATOM 1574 C CA . ILE A 1 193 ? 4.863 -16.261 -1.586 1.00 98.62 193 ILE A CA 1
ATOM 1575 C C . ILE A 1 193 ? 3.778 -15.455 -0.863 1.00 98.62 193 ILE A C 1
ATOM 1577 O O . ILE A 1 193 ? 3.941 -15.146 0.319 1.00 98.62 193 ILE A O 1
ATOM 1581 N N . LYS A 1 194 ? 2.653 -15.160 -1.526 1.00 98.62 194 LYS A N 1
ATOM 1582 C CA . LYS A 1 194 ? 1.505 -14.460 -0.935 1.00 98.62 194 LYS A CA 1
ATOM 1583 C C . LYS A 1 194 ? 0.971 -15.224 0.266 1.00 98.62 194 LYS A C 1
ATOM 1585 O O . LYS A 1 194 ? 0.903 -14.673 1.363 1.00 98.62 194 LYS A O 1
ATOM 1590 N N . LYS A 1 195 ? 0.691 -16.522 0.091 1.00 98.69 195 LYS A N 1
ATOM 1591 C CA . LYS A 1 195 ? 0.227 -17.393 1.178 1.00 98.69 195 LYS A CA 1
ATOM 1592 C C . LYS A 1 195 ? 1.198 -17.378 2.360 1.00 98.69 195 LYS A C 1
ATOM 1594 O O . LYS A 1 195 ? 0.774 -17.131 3.485 1.00 98.69 195 LYS A O 1
ATOM 1599 N N . LYS A 1 196 ? 2.493 -17.595 2.108 1.00 98.75 196 LYS A N 1
ATOM 1600 C CA . LYS A 1 196 ? 3.515 -17.601 3.162 1.00 98.75 196 LYS A CA 1
ATOM 1601 C C . LYS A 1 196 ? 3.596 -16.255 3.886 1.00 98.75 196 LYS A C 1
ATOM 1603 O O . LYS A 1 196 ? 3.656 -16.230 5.107 1.00 98.75 196 LYS A O 1
ATOM 1608 N N . THR A 1 197 ? 3.551 -15.146 3.148 1.00 98.69 197 THR A N 1
ATOM 1609 C CA . THR A 1 197 ? 3.587 -13.790 3.721 1.00 98.69 197 THR A CA 1
ATOM 1610 C C . THR A 1 197 ? 2.404 -13.562 4.661 1.00 98.69 197 T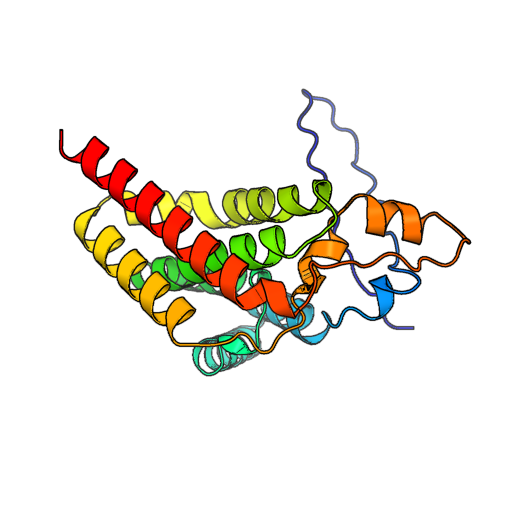HR A C 1
ATOM 1612 O O . THR A 1 197 ? 2.600 -13.077 5.772 1.00 98.69 197 THR A O 1
ATOM 1615 N N . ILE A 1 198 ? 1.192 -13.937 4.241 1.00 98.75 198 ILE A N 1
ATOM 1616 C CA . ILE A 1 198 ? -0.023 -13.819 5.059 1.00 98.75 198 ILE A CA 1
ATOM 1617 C C . ILE A 1 198 ? 0.084 -14.679 6.324 1.00 98.75 198 ILE A C 1
ATOM 1619 O O . ILE A 1 198 ? -0.215 -14.196 7.417 1.00 98.75 198 ILE A O 1
ATOM 1623 N N . ASP A 1 199 ? 0.516 -15.933 6.183 1.00 98.56 199 ASP A N 1
ATOM 1624 C CA . ASP A 1 199 ? 0.616 -16.872 7.302 1.00 98.56 199 ASP A CA 1
ATOM 1625 C C . ASP A 1 199 ? 1.671 -16.412 8.323 1.00 98.56 199 ASP A C 1
ATOM 1627 O O . ASP A 1 199 ? 1.373 -16.334 9.514 1.00 98.56 199 ASP A O 1
ATOM 1631 N N . ASP A 1 200 ? 2.870 -16.029 7.872 1.00 98.56 200 ASP A N 1
ATOM 1632 C CA . ASP A 1 200 ? 3.937 -15.514 8.741 1.00 98.56 200 ASP A CA 1
ATOM 1633 C C . ASP A 1 200 ? 3.507 -14.220 9.449 1.00 98.56 200 ASP A C 1
ATOM 1635 O O . ASP A 1 200 ? 3.734 -14.052 10.649 1.00 98.56 200 ASP A O 1
ATOM 1639 N N . TYR A 1 201 ? 2.851 -13.312 8.716 1.00 98.38 201 TYR A N 1
ATOM 1640 C CA . TYR A 1 201 ? 2.326 -12.062 9.261 1.00 98.38 201 TYR A CA 1
ATOM 1641 C C . TYR A 1 201 ? 1.332 -12.321 10.395 1.00 98.38 201 TYR A C 1
ATOM 1643 O O . TYR A 1 201 ? 1.451 -11.741 11.477 1.00 98.38 201 TYR A O 1
ATOM 1651 N N . TYR A 1 202 ? 0.352 -13.193 10.150 1.00 98.12 202 TYR A N 1
ATOM 1652 C CA . TYR A 1 202 ? -0.701 -13.477 11.113 1.00 98.12 202 TYR A CA 1
ATOM 1653 C C . TYR A 1 202 ? -0.174 -14.255 12.319 1.00 98.12 202 TYR A C 1
ATOM 1655 O O . TYR A 1 202 ? -0.502 -13.916 13.454 1.00 98.12 202 TYR A O 1
ATOM 1663 N N . ASN A 1 203 ? 0.686 -15.251 12.098 1.00 97.75 203 ASN A N 1
ATOM 1664 C CA . ASN A 1 203 ? 1.274 -16.037 13.180 1.00 97.75 203 ASN A CA 1
ATOM 1665 C C . ASN A 1 203 ? 2.131 -15.165 14.103 1.00 97.75 203 ASN A C 1
ATOM 1667 O O . ASN A 1 203 ? 1.934 -15.214 15.316 1.00 97.75 203 ASN A O 1
ATOM 1671 N N . GLY A 1 204 ? 2.991 -14.305 13.546 1.00 96.88 204 GLY A N 1
ATOM 1672 C CA . GLY A 1 204 ? 3.790 -13.374 14.347 1.00 96.88 204 GLY A CA 1
ATOM 1673 C C . GLY A 1 204 ? 2.927 -12.405 15.163 1.00 96.88 204 GLY A C 1
ATOM 1674 O O . GLY A 1 204 ? 3.216 -12.133 16.328 1.00 96.88 204 GLY A O 1
ATOM 1675 N N . PHE A 1 205 ? 1.814 -11.932 14.594 1.00 96.12 205 PHE A N 1
ATOM 1676 C CA . PHE A 1 205 ? 0.851 -11.117 15.333 1.00 96.12 205 PHE A CA 1
ATOM 1677 C C . PHE A 1 205 ? 0.188 -11.895 16.485 1.00 96.12 205 PHE A C 1
ATOM 1679 O O . PHE A 1 205 ? 0.121 -11.398 17.608 1.00 96.12 205 PHE A O 1
ATOM 1686 N N . ILE A 1 206 ? -0.268 -13.126 16.245 1.00 95.75 206 ILE A N 1
ATOM 1687 C CA . ILE A 1 206 ? -0.901 -13.960 17.278 1.00 95.75 206 ILE A CA 1
ATOM 1688 C C . ILE A 1 206 ? 0.082 -14.325 18.397 1.00 95.75 206 ILE A C 1
ATOM 1690 O O . ILE A 1 206 ? -0.304 -14.351 19.566 1.00 95.75 206 ILE A O 1
ATOM 1694 N N . GLU A 1 207 ? 1.347 -14.588 18.075 1.00 95.88 207 GLU A N 1
ATOM 1695 C CA . GLU A 1 207 ? 2.400 -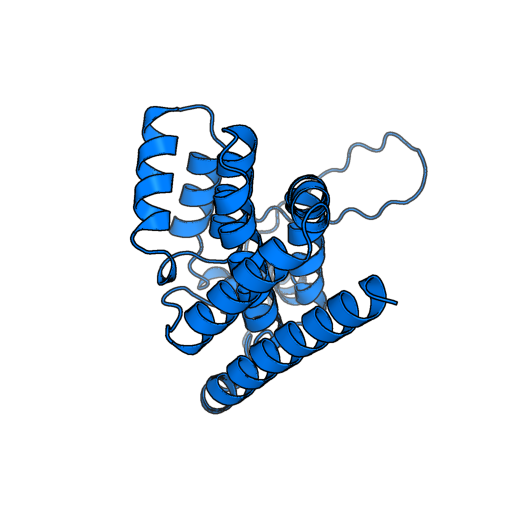14.788 19.074 1.00 95.88 207 GLU A CA 1
ATOM 1696 C C . GLU A 1 207 ? 2.588 -13.548 19.950 1.00 95.88 207 GLU A C 1
ATOM 1698 O O . GLU A 1 207 ? 2.617 -13.667 21.180 1.00 95.88 207 GLU A O 1
ATOM 1703 N N . TYR A 1 208 ? 2.619 -12.359 19.341 1.00 92.81 208 TYR A N 1
ATOM 1704 C CA . TYR A 1 208 ? 2.657 -11.105 20.086 1.00 92.81 208 TYR A CA 1
ATOM 1705 C C . TYR A 1 208 ? 1.435 -10.967 21.008 1.00 92.81 208 TYR A C 1
ATOM 1707 O O . TYR A 1 208 ? 1.605 -10.778 22.211 1.00 92.81 208 TYR A O 1
ATOM 1715 N N . VAL A 1 209 ? 0.210 -11.147 20.502 1.00 91.38 209 VAL A N 1
ATOM 1716 C CA . VAL A 1 209 ? -1.021 -11.065 21.315 1.00 91.38 209 VAL A CA 1
ATOM 1717 C C . VAL A 1 209 ? -0.981 -12.030 22.501 1.00 91.38 209 VAL A C 1
ATOM 1719 O O . VAL A 1 209 ? -1.291 -11.641 23.626 1.00 91.38 209 VAL A O 1
ATOM 1722 N N . LYS A 1 210 ? -0.550 -13.278 22.284 1.00 92.06 210 LYS A N 1
ATOM 1723 C CA . LYS A 1 210 ? -0.385 -14.269 23.360 1.00 92.06 210 LYS A CA 1
ATOM 1724 C C . LYS A 1 210 ? 0.628 -13.824 24.413 1.00 92.06 210 LYS A C 1
ATOM 1726 O O . LYS A 1 210 ? 0.453 -14.159 25.579 1.00 92.06 210 LYS A O 1
ATOM 1731 N N . SER A 1 211 ? 1.674 -13.095 24.023 1.00 91.81 211 SER A N 1
ATOM 1732 C CA . SER A 1 211 ? 2.674 -12.581 24.965 1.00 91.81 211 SER A CA 1
ATOM 1733 C C . SER A 1 211 ? 2.157 -11.432 25.835 1.00 91.81 211 SER A C 1
ATOM 1735 O O . SER A 1 211 ? 2.641 -11.278 26.946 1.00 91.81 211 SER A O 1
ATOM 1737 N N . GLN A 1 212 ? 1.163 -10.666 25.364 1.00 84.38 212 GLN A N 1
ATOM 1738 C CA . GLN A 1 212 ? 0.556 -9.562 26.123 1.00 84.38 212 GLN A CA 1
ATOM 1739 C C . GLN A 1 212 ? -0.511 -10.023 27.131 1.00 84.38 212 GLN A C 1
ATOM 1741 O O . GLN A 1 212 ? -0.902 -9.252 27.998 1.00 84.38 212 GLN A O 1
ATOM 1746 N N . LYS A 1 213 ? -1.014 -11.260 27.003 1.00 78.81 213 LYS A N 1
ATOM 1747 C CA . LYS A 1 213 ? -2.038 -11.847 27.892 1.00 78.81 213 LYS A CA 1
ATOM 1748 C C . LYS A 1 213 ? -1.448 -12.663 29.058 1.00 78.81 213 LYS A C 1
ATOM 1750 O O . LYS A 1 213 ? -2.212 -13.285 29.792 1.00 78.81 213 LYS A O 1
ATOM 1755 N N . LYS A 1 214 ? -0.118 -12.725 29.175 1.00 57.16 214 LYS A N 1
ATOM 1756 C CA . LYS A 1 214 ? 0.602 -13.384 30.277 1.00 57.16 214 LYS A CA 1
ATOM 1757 C C . LYS A 1 214 ? 0.896 -12.386 31.384 1.00 57.16 214 LYS A C 1
ATOM 1759 O O . LYS A 1 214 ? 0.837 -12.818 32.552 1.00 57.16 214 LYS A O 1
#

pLDDT: mean 89.27, std 19.66, range [25.55, 98.94]

Secondary structure (DSSP, 8-state):
--------------S--------------GGGTTS--HHHHHHHHHHHSS-HHHHHHHHHHHHH-GGGS-HHHHHHHHHHHHHTT-HHHHHHHHHHHHHHHHHHHHHBS-GGGGHHHHHHHHHHHHHHHHHHTT-HHHHHHHHHHHHHHHHH----S-GGGGGGGSHHHHHHHH-SSPP----B--GGGHHHHHHHHHHHHHHHHHHHHHHHT-

Solvent-accessible surface area (backbone atoms only — not comparable to full-atom values): 12228 Å² total; per-residue (Å²): 136,85,85,72,87,54,84,79,80,79,81,79,89,69,80,95,68,97,65,83,78,79,78,82,78,58,56,62,40,60,66,57,54,70,52,77,45,66,74,45,52,53,47,32,50,33,49,75,46,86,54,66,68,58,19,51,53,51,50,54,50,42,72,77,42,56,42,63,49,49,36,71,36,33,35,42,49,15,45,50,32,37,78,71,66,42,48,74,61,13,44,42,33,34,54,40,16,50,54,50,37,52,34,35,43,69,36,36,60,51,73,61,12,44,54,50,52,55,53,51,46,65,73,53,32,63,69,47,50,60,57,41,67,74,39,59,70,60,38,52,53,42,52,51,51,39,52,51,50,60,73,78,49,75,73,69,48,60,62,59,62,49,48,69,56,14,62,66,38,54,50,35,37,76,43,91,63,84,55,83,77,76,62,51,57,64,76,88,48,46,67,59,51,45,52,49,43,52,50,53,52,51,50,56,49,52,53,50,55,58,62,73,76,111

Radius of gyration: 18.01 Å; Cα contacts (8 Å, |Δi|>4): 242; chains: 1; bounding box: 40×40×50 Å

Foldseek 3Di:
DDDDFLPQPPPPDDDDDPDPPPDDGFDFDAPRNVADCPVQVVLLCQCPDDDPVSNVVSLVVCVVCVLAYALSNLLSSLQSCVVVVVLLVSLLSNLLSLLRLLLLCLFFPFVQLNVVSVVSCVVRPPVSVVVLVVDLPSVLVSLVVSLVVLLVDHHPHRSLPSVSNGVVSVVNSVDPDHDDDDGTDDPVCSNVSSVVSSVVSSVVSVVVSVVVVD

Nearest PDB structures (foldseek):
  3qb1-assembly7_G  TM=2.355E-01  e=2.443E+00  Homo sapiens
  2vog-assembly1_A  TM=2.776E-01  e=7.083E+00  Mus musculus
  8bbg-assembly1_D  TM=3.011E-01  e=9.126E+00  Homo sapiens

=== Feature glossary ===
A reading guide for the features in this record.

Start from the sequence.

  · Sequence gives the chain of amino acids in standard one-letter code (A=alanine, C=cysteine, …, Y=tyrosine), read N→C. It is the only feature that is directly encoded by the gene; all structural features are derived from the folded form of this sequence.

Fold it, and you get atomic coordinates and the backbone conformation that goes with them.

  · Structure coordinates are given as an mmCIF _atom_site loop: one row per atom with element, residue name, chain id, sequence number, and x/y/z position in Å. Only the four main-chain atoms per residue are included here; side chains are omitted to keep the record compact.

  · Backbone dihedral angles. Every residue except chain termini has a φ (preceding-C → N → Cα → C) and a ψ (N → Cα → C → next-N). They are reported in degrees following the IUPAC sign convention. Secondary structure is essentially a statement about which (φ, ψ) basin each residue occupies.

  · Eight-state secondary structure (DSSP): H is the canonical α-helix, G the tighter 3₁₀-helix, I the wider π-helix; E/B are β-structure, T and S are turns and bends, and '-' is everything else. DSSP derives these from the pattern of main-chain N–H···O=C hydrogen bonds, not from the sequence.

  · SS3 is a coarse helix/strand/coil call (letters a/b/c) made by the P-SEA algorithm from inter-Cα distances and dihedrals. It is less detailed than DSSP but needs only Cα positions.

Summarize the fold with a handful of shape descriptors and a per-residue structural alphabet.

  · Radius of gyration (Rg) is the root-mean-square distance of Cα atoms from their centroid — a single number for overall size and compactness. A globular domain of N residues has Rg ≈ 2.2·N^0.38 Å; an extended or disordered chain has a much larger Rg. The Cα contact count is the number of residue pairs whose Cα atoms are within 8 Å and are more than four positions apart in sequence — a standard proxy for tertiary packing density. The bounding box is the smallest axis-aligned box enclosing all Cα atoms.

  · 3Di is Foldseek's structural alphabet. Each residue is assigned one of twenty discrete states 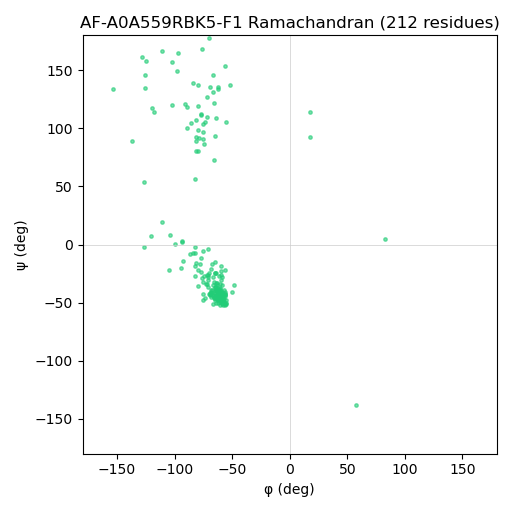based on how its Cα sits relative to its spatial (not sequential) neighbors. Aligning 3Di strings finds structural homologs roughly as well as full 3D superposition, but orders of magnitude faster.

  · Solvent-accessible surface area (SASA) is the area in Å² traced out by the centre of a 1.4 Å probe sphere (a water molecule) rolled over the protein's van der Waals surface (Shrake–Rupley / Lee–Richards construction). Buried residues 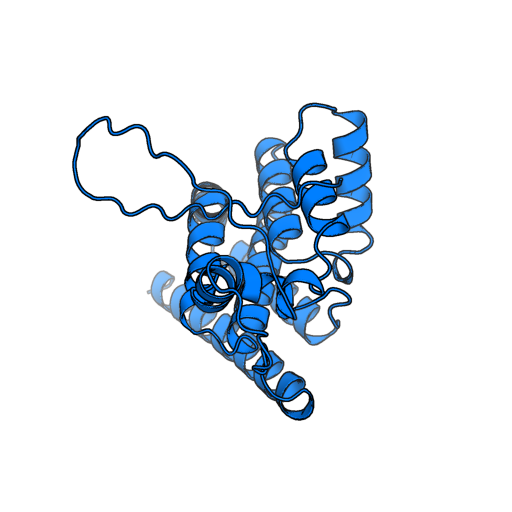have near-zero SASA; fully exposed residues can exceed 200 Å². The total SASA scales roughly with the number of surface residues.

Ask how reliable the model is.

  · For AlphaFold models, the B-factor field carries pLDDT — the model's own estimate of local accuracy on a 0–100 scale. Regions with pLDDT<50 should be treated as essentially unmodeled; they often correspond to intrinsically disordered segments.

  · For experimental (PDB) structures, the B-factor (temperature factor) quantifies the positional spread of each atom in the crystal — a combination of thermal vibration and static disorder — in units of Å². High B-factors mark flexible loops or poorly resolved regions; low B-factors mark the rigid, well-ordered core.

  · Predicted Aligned Error (PAE) is an AlphaFold confidence matrix: entry (i, j) is the expected error in the position of residue j, in ångströms, when the prediction is superimposed on the true structure at residue i. Low PAE within a block of residues means that block is internally rigid and well-predicted; high PAE between two blocks means their relative placement is uncertain even if each block individually is confident.

Place it in context: what it resembles, what it is annotated as, and how it looks.

  · Structural nearest neighbors (via Foldseek easy-search vs the PDB). Reported per hit: target PDB id, E-value, and alignment TM-score. A TM-score above ~0.5 is the conventional threshold for 'same fold'.

  · Functional annotations link the protein to curated databases. InterPro entries identify conserved domains and families by matching the sequence against member-database signatures (Pfam, PROSITE, CDD, …). Gene Ontology (GO) terms describe molecular function, biological process, and cellular component in a controlled vocabulary. CATH places the structure in a hierarchical fold classification (Class/Architecture/Topology/Homologous-superfamily). The organism is the source species.

  · The contact map is a binary N×N matrix image: pixel (i, j) is dark where Cα_i and Cα_j are within 8 Å and |i−j|>4. Because the |i−j|>4 filter removes local helical contacts, off-diagonal stripes parallel to the main diagonal indicate parallel β-sheets; stripes perpendicular to it indicate antiparallel β-sheets. The Ramachandran plot scatters every residue's (φ, ψ) pair against the sterically allowed regions. The PAE heatmap renders the predicted-aligned-error matrix.

  · Six rendered views show the 3D structure from the faces of a cube — i.e. along ±x, ±y, ±z. Rendering representation is drawn randomly per protein from cartoon (secondary-structure ribbons), sticks (backbone bonds), or molecular surface; coloring is either N→C rainbow (blue at the N-terminus through red at the C-terminus) or one color per chain.